Protein AF-A0A3P1WHD7-F1 (afdb_monomer)

Mean predicted aligned error: 11.76 Å

Solvent-accessible surface area (backbone atoms only — not comparable to full-atom values): 15025 Å² total; per-residue (Å²): 139,82,82,81,82,79,83,82,76,82,74,86,75,81,75,74,80,83,72,81,70,80,56,72,64,59,60,52,50,55,54,47,51,52,50,48,52,54,49,50,55,48,50,55,47,60,76,64,64,57,78,75,68,59,56,21,88,34,64,66,55,27,47,48,51,29,44,34,24,49,14,30,74,53,42,74,58,25,58,48,27,35,27,35,59,60,40,26,68,42,28,39,28,42,60,48,45,62,71,62,73,57,90,54,98,82,47,52,63,48,58,47,70,26,58,85,35,33,69,61,20,18,49,39,33,44,54,35,40,53,51,50,52,50,55,50,46,49,55,69,54,41,93,56,92,69,62,84,90,55,88,83,85,71,54,71,66,55,54,48,62,67,59,42,56,62,74,38,57,63,55,30,37,77,77,42,80,33,36,51,74,44,51,44,74,72,53,40,56,50,54,53,52,52,29,53,31,41,49,34,82,42,68,47,32,31,46,29,37,34,35,43,95,95,46,36,25,36,37,17,38,27,28,34,24,55,90,78,23,19,20,36,41,68,88,48,48,15,66,55,46,53,69,39,32,93,75,36,61,95,24,40,36,85,27,51,74,71,51,42,54,49,37,52,51,42,17,40,75,66,46,35,40,72,90

Secondary structure (DSSP, 8-state):
-PPPPPPPPPPPPPPPP---PPPHHHHHHHHHHHHHHHHHHHHHHHHTT-PPP--BSSHHHHHHHHHHHHTSTTGGGGGGGG-HHHHHHH--HHHHHHHH----TT-SSPPGGGGG-HHHHHHHHHHHHHHHHHHHHHHHH-SS---TTS-----HHHHHHHT-GGGG-S--EEEEEEEEEE--THHHHHHHHHHHHTT-SEEEEEEEEEEETTEEEEEEEEEEEETTEEEEPTT---HHHHHH-TT-GGGEEE--HHHHHHHHHHHHHTT-EE-

Foldseek 3Di:
DDDDDDDDDDPDDDDDPPDPDDDPVLVVVVVVVVVVVLVVLVVVCVVVVHDQQDFDQDPVRLVQQLQQCLLAPNLVSNLSQANLLVLLQQAQLQLVCVVVVDDDPPDLADHNCSNVPSVVRSVSLSSLQVVLSQVVLLCVLDPDRDPPVDDDDDPPVVVCVSRPSCSSHAGKGWPDKKKWPDADDVVRVVVVSVLVNSNFPDKIKIWTWIDGDPWIKIAIWMWGHDPSGIHTHGPDGHPLQVQLDVSCVSRMGTDDPVRSVSSNVSSVVNPIDID

pLDDT: mean 76.58, std 17.04, range [40.97, 97.44]

Sequence (275 aa):
MRPPARPTQPGPQPLPPAGKAPSKVLLLIVGLAVALLVSLVLNLWQAFGGPGDEGFDSPESAARHYVYSLGSAASGEALRSYGMKTVAAKMDSRAQAEQVKQWRADSPYPPADAQDHPDLAGQALQQAAIREVYLRSLQLIADESVDIAQVRSGSWEQITDDMDPTRLDGGLTLVEFKTVESTPGNLAGNSAETCKQLGADECAEAMMLISRDKSSWALGLQFLRYGDGWFVAPAKSSVALNLASSDARFGLLRSSEGEFKQLVAAAEAAGVRFR

Radius of gyration: 23.39 Å; Cα contacts (8 Å, |Δi|>4): 420; chains: 1; bounding box: 54×94×43 Å

Structure (mmCIF, N/CA/C/O backbone):
data_AF-A0A3P1WHD7-F1
#
_entry.id   AF-A0A3P1WHD7-F1
#
loop_
_atom_site.group_PDB
_atom_site.id
_atom_site.type_symbol
_atom_site.label_atom_id
_atom_site.label_alt_id
_atom_site.label_comp_id
_atom_site.label_asym_id
_atom_site.label_entity_id
_atom_site.label_seq_id
_atom_site.pdbx_PDB_ins_code
_atom_site.Cartn_x
_atom_site.Cartn_y
_atom_site.Cartn_z
_atom_site.occupancy
_atom_site.B_iso_or_equiv
_atom_site.auth_seq_id
_atom_site.auth_comp_id
_atom_site.auth_asym_id
_atom_site.auth_atom_id
_atom_site.pdbx_PDB_model_num
ATOM 1 N N . MET A 1 1 ? -29.109 78.420 -19.647 1.00 45.47 1 MET A N 1
ATOM 2 C CA . MET A 1 1 ? -28.718 76.995 -19.702 1.00 45.47 1 MET A CA 1
ATOM 3 C C . MET A 1 1 ? -27.756 76.730 -18.550 1.00 45.47 1 MET A C 1
ATOM 5 O O . MET A 1 1 ? -26.694 77.335 -18.529 1.00 45.47 1 MET A O 1
ATOM 9 N N . ARG A 1 2 ? -28.167 75.948 -17.541 1.00 41.34 2 ARG A N 1
ATOM 10 C CA . ARG A 1 2 ? -27.311 75.521 -16.415 1.00 41.34 2 ARG A CA 1
ATOM 11 C C . ARG A 1 2 ? -26.684 74.160 -16.764 1.00 41.34 2 ARG A C 1
ATOM 13 O O . ARG A 1 2 ? -27.399 73.342 -17.341 1.00 41.34 2 ARG A O 1
ATOM 20 N N . PRO A 1 3 ? -25.404 73.905 -16.444 1.00 42.59 3 PRO A N 1
ATOM 21 C CA . PRO A 1 3 ? -24.785 72.610 -16.708 1.00 42.59 3 PRO A CA 1
ATOM 22 C C . PRO A 1 3 ? -25.349 71.518 -15.777 1.00 42.59 3 PRO A C 1
ATOM 24 O O . PRO A 1 3 ? -25.717 71.830 -14.641 1.00 42.59 3 PRO A O 1
ATOM 27 N N . PRO A 1 4 ? -25.427 70.251 -16.232 1.00 48.19 4 PRO A N 1
ATOM 28 C CA . PRO A 1 4 ? -25.896 69.138 -15.411 1.00 48.19 4 PRO A CA 1
ATOM 29 C C . PRO A 1 4 ? -24.894 68.789 -14.299 1.00 48.19 4 PRO A C 1
ATOM 31 O O . PRO A 1 4 ? -23.678 68.887 -14.475 1.00 48.19 4 PRO A O 1
ATOM 34 N N . ALA A 1 5 ? -25.424 68.378 -13.145 1.00 47.75 5 ALA A N 1
ATOM 35 C CA . ALA A 1 5 ? -24.650 67.945 -11.985 1.00 47.75 5 ALA A CA 1
ATOM 36 C C . ALA A 1 5 ? -23.868 66.653 -12.288 1.00 47.75 5 ALA A C 1
ATOM 38 O O . ALA A 1 5 ? -24.406 65.720 -12.885 1.00 47.75 5 ALA A O 1
ATOM 39 N N . ARG A 1 6 ? -22.598 66.591 -11.863 1.00 47.56 6 ARG A N 1
ATOM 40 C CA . ARG A 1 6 ? -21.789 65.364 -11.927 1.00 47.56 6 ARG A CA 1
ATOM 41 C C . ARG A 1 6 ? -22.307 64.332 -10.914 1.00 47.56 6 ARG A C 1
ATOM 43 O O . ARG A 1 6 ? -22.628 64.725 -9.793 1.00 47.56 6 ARG A O 1
ATOM 50 N N . PRO A 1 7 ? -22.328 63.034 -11.258 1.00 49.91 7 PRO A N 1
ATOM 51 C CA . PRO A 1 7 ? -22.605 61.977 -10.295 1.00 49.91 7 PRO A CA 1
ATOM 52 C C . PRO A 1 7 ? -21.469 61.881 -9.266 1.00 49.91 7 PRO A C 1
ATOM 54 O O . PRO A 1 7 ? -20.286 61.921 -9.611 1.00 49.91 7 PRO A O 1
ATOM 57 N N . THR A 1 8 ? -21.842 61.770 -7.995 1.00 48.09 8 THR A N 1
ATOM 58 C CA . THR A 1 8 ? -20.947 61.523 -6.863 1.00 48.09 8 THR A CA 1
ATOM 59 C C . THR A 1 8 ? -20.362 60.114 -6.960 1.00 48.09 8 THR A C 1
ATOM 61 O O . THR A 1 8 ? -21.089 59.124 -6.921 1.00 48.09 8 THR A O 1
ATOM 64 N N . GLN A 1 9 ? -19.037 60.015 -7.086 1.00 53.09 9 GLN A N 1
ATOM 65 C CA . GLN A 1 9 ? -18.309 58.756 -6.914 1.00 53.09 9 GLN A CA 1
ATOM 66 C C . GLN A 1 9 ? -18.481 58.260 -5.464 1.00 53.09 9 GLN A C 1
ATOM 68 O O . GLN A 1 9 ? -18.292 59.057 -4.540 1.00 53.09 9 GLN A O 1
ATOM 73 N N . PRO A 1 10 ? -18.800 56.974 -5.230 1.00 49.69 10 PRO A N 1
ATOM 74 C CA . PRO A 1 10 ? -18.694 56.383 -3.903 1.00 49.69 10 PRO A CA 1
ATOM 75 C C . PRO A 1 10 ? -17.234 56.446 -3.445 1.00 49.69 10 PRO A C 1
ATOM 77 O O . PRO A 1 10 ? -16.331 56.067 -4.193 1.00 49.69 10 PRO A O 1
ATOM 80 N N . GLY A 1 11 ? -16.999 56.950 -2.233 1.00 54.94 11 GLY A N 1
ATOM 81 C CA . GLY A 1 11 ? -15.668 56.965 -1.632 1.00 54.94 11 GLY A CA 1
ATOM 82 C C . GLY A 1 11 ? -15.093 55.548 -1.478 1.00 54.94 11 GLY A C 1
ATOM 83 O O . GLY A 1 11 ? -15.853 54.576 -1.452 1.00 54.94 11 GLY A O 1
ATOM 84 N N . PRO A 1 12 ? -13.761 55.410 -1.383 1.00 50.66 12 PRO A N 1
ATOM 85 C CA . PRO A 1 12 ? -13.117 54.115 -1.195 1.00 50.66 12 PRO A CA 1
ATOM 86 C C . PRO A 1 12 ? -13.655 53.431 0.067 1.00 50.66 12 PRO A C 1
ATOM 88 O O . PRO A 1 12 ? -13.641 54.010 1.155 1.00 50.66 12 PRO A O 1
ATOM 91 N N . GLN A 1 13 ? -14.142 52.199 -0.085 1.00 60.12 13 GLN A N 1
ATOM 92 C CA . GLN A 1 13 ? -14.489 51.357 1.055 1.00 60.12 13 GLN A CA 1
ATOM 93 C C . GLN A 1 13 ? -13.212 51.004 1.837 1.00 60.12 13 GLN A C 1
ATOM 95 O O . GLN A 1 13 ? -12.167 50.777 1.217 1.00 60.12 13 GLN A O 1
ATOM 100 N N . PRO A 1 14 ? -13.266 50.942 3.180 1.00 44.53 14 PRO A N 1
ATOM 101 C CA . PRO A 1 14 ? -12.144 50.457 3.963 1.00 44.53 14 PRO A CA 1
ATOM 102 C C . PRO A 1 14 ? -11.842 49.007 3.579 1.00 44.53 14 PRO A C 1
ATOM 104 O O . PRO A 1 14 ? -12.740 48.166 3.524 1.00 44.53 14 PRO A O 1
ATOM 107 N N . LEU A 1 15 ? -10.568 48.727 3.303 1.00 46.84 15 LEU A N 1
ATOM 108 C CA . LEU A 1 15 ? -10.082 47.368 3.094 1.00 46.84 15 LEU A CA 1
ATOM 109 C C . LEU A 1 15 ? -10.417 46.510 4.327 1.00 46.84 15 LEU A C 1
ATOM 111 O O . LEU A 1 15 ? -10.259 46.992 5.455 1.00 46.84 15 LEU A O 1
ATOM 115 N N . PRO A 1 16 ? -10.845 45.247 4.145 1.00 50.41 16 PRO A N 1
ATOM 116 C CA . PRO A 1 16 ? -10.977 44.322 5.260 1.00 50.41 16 PRO A CA 1
ATOM 117 C C . PRO A 1 16 ? -9.621 44.173 5.972 1.00 50.41 16 PRO A C 1
ATOM 119 O O . PRO A 1 16 ? -8.573 44.272 5.321 1.00 50.41 16 PRO A O 1
ATOM 122 N N . PRO A 1 17 ? -9.610 43.958 7.300 1.00 45.00 17 PRO A N 1
ATOM 123 C CA . PRO A 1 17 ? -8.371 43.809 8.050 1.00 45.00 17 PRO A CA 1
ATOM 124 C C . PRO A 1 17 ? -7.535 42.686 7.438 1.00 45.00 17 PRO A C 1
ATOM 126 O O . PRO A 1 17 ? -8.040 41.596 7.171 1.00 45.00 17 PRO A O 1
ATOM 129 N N . ALA A 1 18 ? -6.254 42.976 7.203 1.00 43.03 18 ALA A N 1
ATOM 130 C CA . ALA A 1 18 ? -5.293 42.014 6.694 1.00 43.03 18 ALA A CA 1
ATOM 131 C C . ALA A 1 18 ? -5.227 40.817 7.653 1.00 43.03 18 ALA A C 1
ATOM 133 O O . ALA A 1 18 ? -4.589 40.878 8.706 1.00 43.03 18 ALA A O 1
ATOM 134 N N . GLY A 1 19 ? -5.905 39.725 7.296 1.00 45.03 19 GLY A N 1
ATOM 135 C CA . GLY A 1 19 ? -5.666 38.430 7.911 1.00 45.03 19 GLY A CA 1
ATOM 136 C C . GLY A 1 19 ? -4.179 38.126 7.772 1.00 45.03 19 GLY A C 1
ATOM 137 O O . GLY A 1 19 ? -3.620 38.261 6.682 1.00 45.03 19 GLY A O 1
ATOM 138 N N . LYS A 1 20 ? -3.515 37.796 8.884 1.00 42.25 20 LYS A N 1
ATOM 139 C CA . LYS A 1 20 ? -2.096 37.432 8.888 1.00 42.25 20 LYS A CA 1
ATOM 140 C C . LYS A 1 20 ? -1.901 36.279 7.905 1.00 42.25 20 LYS A C 1
ATOM 142 O O . LYS A 1 20 ? -2.298 35.155 8.194 1.00 42.25 20 LYS A O 1
ATOM 147 N N . ALA A 1 21 ? -1.309 36.563 6.748 1.00 44.12 21 ALA A N 1
ATOM 148 C CA . ALA A 1 21 ? -0.855 35.520 5.847 1.00 44.12 21 ALA A CA 1
ATOM 149 C C . ALA A 1 21 ? 0.125 34.629 6.632 1.00 44.12 21 ALA A C 1
ATOM 151 O O . ALA A 1 21 ? 1.024 35.177 7.285 1.00 44.12 21 ALA A O 1
ATOM 152 N N . PRO A 1 22 ? -0.034 33.293 6.623 1.00 42.69 22 PRO A N 1
ATOM 153 C CA . PRO A 1 22 ? 0.926 32.410 7.268 1.00 42.69 22 PRO A CA 1
ATOM 154 C C . PRO A 1 22 ? 2.311 32.713 6.694 1.00 42.69 22 PRO A C 1
ATOM 156 O O . PRO A 1 22 ? 2.489 32.820 5.476 1.00 42.69 22 PRO A O 1
ATOM 159 N N . SER A 1 23 ? 3.279 32.971 7.577 1.00 40.97 23 SER A N 1
ATOM 160 C CA . SER A 1 23 ? 4.590 33.446 7.150 1.00 40.97 23 SER A CA 1
ATOM 161 C C . SER A 1 23 ? 5.236 32.369 6.275 1.00 40.97 23 SER A C 1
ATOM 163 O O . SER A 1 23 ? 5.330 31.201 6.652 1.00 40.97 23 SER A O 1
ATOM 165 N N . LYS A 1 24 ? 5.696 32.764 5.084 1.00 42.59 24 LYS A N 1
ATOM 166 C CA . LYS A 1 24 ? 6.405 31.879 4.141 1.00 42.59 24 LYS A CA 1
ATOM 167 C C . LYS A 1 24 ? 7.636 31.206 4.774 1.00 42.59 24 LYS A C 1
ATOM 169 O O . LYS A 1 24 ? 8.112 30.199 4.269 1.00 42.59 24 LYS A O 1
ATOM 174 N N . VAL A 1 25 ? 8.120 31.752 5.891 1.00 46.03 25 VAL A N 1
ATOM 175 C CA . VAL A 1 25 ? 9.236 31.239 6.688 1.00 46.03 25 VAL A CA 1
ATOM 176 C C . VAL A 1 25 ? 8.850 29.963 7.448 1.00 46.03 25 VAL A C 1
ATOM 178 O O . VAL A 1 25 ? 9.655 29.042 7.507 1.00 46.03 25 VAL A O 1
ATOM 181 N N . LEU A 1 26 ? 7.619 29.851 7.962 1.00 43.16 26 LEU A N 1
ATOM 182 C CA . LEU A 1 26 ? 7.173 28.656 8.695 1.00 43.16 26 LEU A CA 1
ATOM 183 C C . LEU A 1 26 ? 7.004 27.441 7.760 1.00 43.16 26 LEU A C 1
ATOM 185 O O . LEU A 1 26 ? 7.413 26.335 8.098 1.00 43.16 26 LEU A O 1
ATOM 189 N N . LEU A 1 27 ? 6.483 27.674 6.548 1.00 43.53 27 LEU A N 1
ATOM 190 C CA . LEU A 1 27 ? 6.393 26.674 5.471 1.00 43.53 27 LEU A CA 1
ATOM 191 C C . LEU A 1 27 ? 7.774 26.139 5.055 1.00 43.53 27 LEU A C 1
ATOM 193 O O . LEU A 1 27 ? 7.930 24.946 4.807 1.00 43.53 27 LEU A O 1
ATOM 197 N N . LEU A 1 28 ? 8.780 27.018 5.017 1.00 41.03 28 LEU A N 1
ATOM 198 C CA . LEU A 1 28 ? 10.165 26.658 4.711 1.00 41.03 28 LEU A CA 1
ATOM 199 C C . LEU A 1 28 ? 10.788 25.772 5.800 1.00 41.03 28 LEU A C 1
ATOM 201 O O . LEU A 1 28 ? 11.496 24.827 5.471 1.00 41.03 28 LEU A O 1
ATOM 205 N N . ILE A 1 29 ? 10.496 26.035 7.076 1.00 46.84 29 ILE A N 1
ATOM 206 C CA . ILE A 1 29 ? 11.064 25.283 8.208 1.00 46.84 29 ILE A CA 1
ATOM 207 C C . ILE A 1 29 ? 10.465 23.872 8.307 1.00 46.84 29 ILE A C 1
ATOM 209 O O . ILE A 1 29 ? 11.210 22.911 8.484 1.00 46.84 29 ILE A O 1
ATOM 213 N N . VAL A 1 30 ? 9.146 23.718 8.130 1.00 47.25 30 VAL A N 1
ATOM 214 C CA . VAL A 1 30 ? 8.492 22.393 8.148 1.00 47.25 30 VAL A CA 1
ATOM 215 C C . VAL A 1 30 ? 8.951 21.537 6.963 1.00 47.25 30 VAL A C 1
ATOM 217 O O . VAL A 1 30 ? 9.292 20.370 7.144 1.00 47.25 30 VAL A O 1
ATOM 220 N N . GLY A 1 31 ? 9.052 22.125 5.764 1.00 44.62 31 GLY A N 1
ATOM 221 C CA . GLY A 1 31 ? 9.609 21.435 4.597 1.00 44.62 31 GLY A CA 1
ATOM 222 C C . GLY A 1 31 ? 11.062 20.991 4.806 1.00 44.62 31 GLY A C 1
ATOM 223 O O . GLY A 1 31 ? 11.430 19.888 4.407 1.00 44.62 31 GLY A O 1
ATOM 224 N N . LEU A 1 32 ? 11.872 21.810 5.489 1.00 46.62 32 LEU A N 1
ATOM 225 C CA . LEU A 1 32 ? 13.265 21.488 5.806 1.00 46.62 32 LEU A CA 1
ATOM 226 C C . LEU A 1 32 ? 13.385 20.348 6.829 1.00 46.62 32 LEU A C 1
ATOM 228 O O . LEU A 1 32 ? 14.258 19.500 6.685 1.00 46.62 32 LEU A O 1
ATOM 232 N N . ALA A 1 33 ? 12.508 20.295 7.834 1.00 52.22 33 ALA A N 1
ATOM 233 C CA . ALA A 1 33 ? 12.505 19.231 8.839 1.00 52.22 33 ALA A CA 1
ATOM 234 C C . ALA A 1 33 ? 12.101 17.871 8.244 1.00 52.22 33 ALA A C 1
ATOM 236 O O . ALA A 1 33 ? 12.750 16.863 8.521 1.00 52.22 33 ALA A O 1
ATOM 237 N N . VAL A 1 34 ? 11.090 17.851 7.364 1.00 52.81 34 VAL A N 1
ATOM 238 C CA . VAL A 1 34 ? 10.715 16.648 6.601 1.00 52.81 34 VAL A CA 1
ATOM 239 C C . VAL A 1 34 ? 11.872 16.210 5.708 1.00 52.81 34 VAL A C 1
ATOM 241 O O . VAL A 1 34 ? 12.239 15.039 5.719 1.00 52.81 34 VAL A O 1
ATOM 244 N N . ALA A 1 35 ? 12.501 17.146 4.991 1.00 53.47 35 ALA A N 1
ATOM 245 C CA . ALA A 1 35 ? 13.663 16.844 4.163 1.00 53.47 35 ALA A CA 1
ATOM 246 C C . ALA A 1 35 ? 14.835 16.287 4.989 1.00 53.47 35 ALA A C 1
ATOM 248 O O . ALA A 1 35 ? 15.466 15.329 4.563 1.00 53.47 35 ALA A O 1
ATOM 249 N N . LEU A 1 36 ? 15.094 16.826 6.186 1.00 55.12 36 LEU A N 1
ATOM 250 C CA . LEU A 1 36 ? 16.162 16.363 7.077 1.00 55.12 36 LEU A CA 1
ATOM 251 C C . LEU A 1 36 ? 15.895 14.969 7.648 1.00 55.12 36 LEU A C 1
ATOM 253 O O . LEU A 1 36 ? 16.807 14.148 7.651 1.00 55.12 36 LEU A O 1
ATOM 257 N N . LEU A 1 37 ? 14.670 14.673 8.090 1.00 54.31 37 LEU A N 1
ATOM 258 C CA . LEU A 1 37 ? 14.301 13.341 8.584 1.00 54.31 37 LEU A CA 1
ATOM 259 C C . LEU A 1 37 ? 14.336 12.297 7.465 1.00 54.31 37 LEU A C 1
ATOM 261 O O . LEU A 1 37 ? 14.913 11.226 7.644 1.00 54.31 37 LEU A O 1
ATOM 265 N N . VAL A 1 38 ? 13.806 12.638 6.287 1.00 55.81 38 VAL A N 1
ATOM 266 C CA . VAL A 1 38 ? 13.898 11.799 5.086 1.00 55.81 38 VAL A CA 1
ATOM 267 C C . VAL A 1 38 ? 15.366 11.579 4.709 1.00 55.81 38 VAL A C 1
ATOM 269 O O . VAL A 1 38 ? 15.775 10.437 4.526 1.00 55.81 38 VAL A O 1
ATOM 272 N N . SER A 1 39 ? 16.200 12.625 4.692 1.00 52.75 39 SER A N 1
ATOM 273 C CA . SER A 1 39 ? 17.644 12.509 4.443 1.00 52.75 39 SER A CA 1
ATOM 274 C C . SER A 1 39 ? 18.386 11.696 5.503 1.00 52.75 39 SER A C 1
ATOM 276 O O . SER A 1 39 ? 19.343 11.010 5.156 1.00 52.75 39 SER A O 1
ATOM 278 N N . LEU A 1 40 ? 17.987 11.739 6.775 1.00 58.97 40 LEU A N 1
ATOM 279 C CA . LEU A 1 40 ? 18.625 10.954 7.834 1.00 58.97 40 LEU A CA 1
ATOM 280 C C . LEU A 1 40 ? 18.311 9.461 7.673 1.00 58.97 40 LEU A C 1
ATOM 282 O O . LEU A 1 40 ? 19.223 8.636 7.701 1.00 58.97 40 LEU A O 1
ATOM 286 N N . VAL A 1 41 ? 17.039 9.128 7.430 1.00 56.69 41 VAL A N 1
ATOM 287 C CA . VAL A 1 41 ? 16.593 7.757 7.146 1.00 56.69 41 VAL A CA 1
ATOM 288 C C . VAL A 1 41 ? 17.266 7.234 5.876 1.00 56.69 41 VAL A C 1
ATOM 290 O O . VAL A 1 41 ? 17.802 6.130 5.882 1.00 56.69 41 VAL A O 1
ATOM 293 N N . LEU A 1 42 ? 17.330 8.045 4.817 1.00 57.41 42 LEU A N 1
ATOM 294 C CA . LEU A 1 42 ? 18.010 7.699 3.568 1.00 57.41 42 LEU A CA 1
ATOM 295 C C . LEU A 1 42 ? 19.508 7.474 3.738 1.00 57.41 42 LEU A C 1
ATOM 297 O O . LEU A 1 42 ? 20.020 6.490 3.217 1.00 57.41 42 LEU A O 1
ATOM 301 N N . ASN A 1 43 ? 20.210 8.355 4.455 1.00 54.75 43 ASN A N 1
ATOM 302 C CA . ASN A 1 43 ? 21.652 8.223 4.668 1.00 54.75 43 ASN A CA 1
ATOM 303 C C . ASN A 1 43 ? 21.983 6.982 5.497 1.00 54.75 43 ASN A C 1
ATOM 305 O O . ASN A 1 43 ? 22.936 6.278 5.176 1.00 54.75 43 ASN A O 1
ATOM 309 N N . LEU A 1 44 ? 21.182 6.672 6.521 1.00 53.25 44 LEU A N 1
ATOM 310 C CA . LEU A 1 44 ? 21.342 5.440 7.292 1.00 53.25 44 LEU A CA 1
ATOM 311 C C . LEU A 1 44 ? 21.099 4.211 6.407 1.00 53.25 44 LEU A C 1
ATOM 313 O O . LEU A 1 44 ? 21.909 3.292 6.394 1.00 53.25 44 LEU A O 1
ATOM 317 N N . TRP A 1 45 ? 20.049 4.212 5.590 1.00 53.25 45 TRP A N 1
ATOM 318 C CA . TRP A 1 45 ? 19.719 3.073 4.728 1.00 53.25 45 TRP A CA 1
ATOM 319 C C . TRP A 1 45 ? 20.717 2.870 3.571 1.00 53.25 45 TRP A C 1
ATOM 321 O O . TRP A 1 45 ? 21.053 1.736 3.228 1.00 53.25 45 TRP A O 1
ATOM 331 N N . GLN A 1 46 ? 21.240 3.960 2.996 1.00 54.47 46 GLN A N 1
ATOM 332 C CA . GLN A 1 46 ? 22.279 3.930 1.959 1.00 54.47 46 GLN A CA 1
ATOM 333 C C . GLN A 1 46 ? 23.646 3.512 2.518 1.00 54.47 46 GLN A C 1
ATOM 335 O O . GLN A 1 46 ? 24.350 2.741 1.868 1.00 54.47 46 GLN A O 1
ATOM 340 N N . ALA A 1 47 ? 24.009 3.957 3.727 1.00 46.69 47 ALA A N 1
ATOM 341 C CA . ALA A 1 47 ? 25.275 3.595 4.369 1.00 46.69 47 ALA A CA 1
ATOM 342 C C . ALA A 1 47 ? 25.387 2.093 4.681 1.00 46.69 47 ALA A C 1
ATOM 344 O O . ALA A 1 47 ? 26.491 1.553 4.683 1.00 46.69 47 ALA A O 1
ATOM 345 N N . PHE A 1 48 ? 24.260 1.407 4.900 1.00 46.38 48 PHE A N 1
ATOM 346 C CA . PHE A 1 48 ? 24.236 -0.032 5.179 1.00 46.38 48 PHE A CA 1
ATOM 347 C C . PHE A 1 48 ? 23.991 -0.909 3.948 1.00 46.38 48 PHE A C 1
ATOM 349 O O . PHE A 1 48 ? 23.833 -2.118 4.103 1.00 46.38 48 PHE A O 1
ATOM 356 N N . GLY A 1 49 ? 23.986 -0.329 2.737 1.00 42.25 49 GLY A N 1
ATOM 357 C CA . GLY A 1 49 ? 23.887 -1.087 1.488 1.00 42.25 49 GLY A CA 1
ATOM 358 C C . GLY A 1 49 ? 22.720 -2.069 1.505 1.00 42.25 49 GLY A C 1
ATOM 359 O O . GLY A 1 49 ? 22.935 -3.242 1.210 1.00 42.25 49 GLY A O 1
ATOM 360 N N . GLY A 1 50 ? 21.543 -1.580 1.929 1.00 48.28 50 GLY A N 1
ATOM 361 C CA . GLY A 1 50 ? 20.416 -2.379 2.410 1.00 48.28 50 GLY A CA 1
ATOM 362 C C . GLY A 1 50 ? 20.195 -3.696 1.652 1.00 48.28 50 GLY A C 1
ATOM 363 O O . GLY A 1 50 ? 20.390 -3.731 0.426 1.00 48.28 50 GLY A O 1
ATOM 364 N N . PRO A 1 51 ? 19.795 -4.767 2.368 1.00 51.06 51 PRO A N 1
ATOM 365 C CA . PRO A 1 51 ? 19.644 -6.103 1.802 1.00 51.06 51 PRO A CA 1
ATOM 366 C C . PRO A 1 51 ? 18.829 -6.064 0.507 1.00 51.06 51 PRO A C 1
ATOM 368 O O . PRO A 1 51 ? 18.010 -5.166 0.292 1.00 51.06 51 PRO A O 1
ATOM 371 N N . GLY A 1 52 ? 19.115 -7.002 -0.399 1.00 61.09 52 GLY A N 1
ATOM 372 C CA . GLY A 1 52 ? 18.310 -7.180 -1.608 1.00 61.09 52 GLY A CA 1
ATOM 373 C C . GLY A 1 52 ? 16.820 -7.269 -1.270 1.00 61.09 52 GLY A C 1
ATOM 374 O O . GLY A 1 52 ? 16.459 -7.544 -0.127 1.00 61.09 52 GLY A O 1
ATOM 375 N N . ASP A 1 53 ? 15.966 -7.006 -2.256 1.00 76.94 53 ASP A N 1
ATOM 376 C CA . ASP A 1 53 ? 14.525 -7.116 -2.050 1.00 76.94 53 ASP A CA 1
ATOM 377 C C . ASP A 1 53 ? 14.183 -8.526 -1.551 1.00 76.94 53 ASP A C 1
ATOM 379 O O . ASP A 1 53 ? 14.477 -9.521 -2.216 1.00 76.94 53 ASP A O 1
ATOM 383 N N . GLU A 1 54 ? 13.587 -8.607 -0.367 1.00 80.06 54 GLU A N 1
ATOM 384 C CA . GLU A 1 54 ? 13.167 -9.864 0.240 1.00 80.06 54 GLU A CA 1
ATOM 385 C C . GLU A 1 54 ? 11.700 -10.094 -0.117 1.00 80.06 54 GLU A C 1
ATOM 387 O O . GLU A 1 54 ? 10.816 -9.355 0.318 1.00 80.06 54 GLU A O 1
ATOM 392 N N . GLY A 1 55 ? 11.455 -11.063 -0.998 1.00 89.38 55 GLY A N 1
ATOM 393 C CA . GLY A 1 55 ? 10.105 -11.442 -1.403 1.00 89.38 55 GLY A CA 1
ATOM 394 C C . GLY A 1 55 ? 9.425 -12.307 -0.350 1.00 89.38 55 GLY A C 1
ATOM 395 O O . GLY A 1 55 ? 10.078 -13.066 0.359 1.00 89.38 55 GLY A O 1
ATOM 396 N N . PHE A 1 56 ? 8.101 -12.213 -0.277 1.00 95.88 56 PHE A N 1
ATOM 397 C CA . PHE A 1 56 ? 7.280 -12.998 0.645 1.00 95.88 56 PHE A CA 1
ATOM 398 C C . PHE A 1 56 ? 6.546 -14.120 -0.091 1.00 95.88 56 PHE A C 1
ATOM 400 O O . PHE A 1 56 ? 6.152 -13.952 -1.241 1.00 95.88 56 PHE A O 1
ATOM 407 N N . ASP A 1 57 ? 6.261 -15.228 0.592 1.00 96.69 57 ASP A N 1
ATOM 408 C CA . ASP A 1 57 ? 5.591 -16.390 -0.022 1.00 96.69 57 ASP A CA 1
ATOM 409 C C . ASP A 1 57 ? 4.145 -16.109 -0.472 1.00 96.69 57 ASP A C 1
ATOM 411 O O . ASP A 1 57 ? 3.576 -16.831 -1.291 1.00 96.69 57 ASP A O 1
ATOM 415 N N . SER A 1 58 ? 3.507 -15.074 0.083 1.00 96.75 58 SER A N 1
ATOM 416 C CA . SER A 1 58 ? 2.129 -14.706 -0.245 1.00 96.75 58 SER A CA 1
ATOM 417 C C . SER A 1 58 ? 1.858 -13.210 -0.035 1.00 96.75 58 SER A C 1
ATOM 419 O O . SER A 1 58 ? 2.568 -12.564 0.748 1.00 96.75 58 SER A O 1
ATOM 421 N N . PRO A 1 59 ? 0.790 -12.656 -0.648 1.00 96.38 59 PRO A N 1
ATOM 422 C CA . PRO A 1 59 ? 0.327 -11.298 -0.359 1.00 96.38 59 PRO A CA 1
ATOM 423 C C . PRO A 1 59 ? 0.020 -11.081 1.128 1.00 96.38 59 PRO A C 1
ATOM 425 O O . PRO A 1 59 ? 0.333 -10.032 1.682 1.00 96.38 59 PRO A O 1
ATOM 428 N N . GLU A 1 60 ? -0.559 -12.083 1.795 1.00 97.06 60 GLU A N 1
ATOM 429 C CA . GLU A 1 60 ? -0.894 -11.997 3.217 1.00 97.06 60 GLU A CA 1
ATOM 430 C C . GLU A 1 60 ? 0.365 -11.974 4.094 1.00 97.06 60 GLU A C 1
ATOM 432 O O . GLU A 1 60 ? 0.440 -11.192 5.040 1.00 97.06 60 GLU A O 1
ATOM 437 N N . SER A 1 61 ? 1.387 -12.766 3.759 1.00 96.88 61 SER A N 1
ATOM 438 C CA . SER A 1 61 ? 2.680 -12.741 4.455 1.00 96.88 61 SER A CA 1
ATOM 439 C C . SER A 1 61 ? 3.364 -11.376 4.311 1.00 96.88 61 SER A C 1
ATOM 441 O O . SER A 1 61 ? 3.808 -10.811 5.312 1.00 96.88 61 SER A O 1
ATOM 443 N N . ALA A 1 62 ? 3.372 -10.806 3.097 1.00 95.88 62 ALA A N 1
ATOM 444 C CA . ALA A 1 62 ? 3.871 -9.450 2.853 1.00 95.88 62 ALA A CA 1
ATOM 445 C C . ALA A 1 62 ? 3.084 -8.405 3.658 1.00 95.88 62 ALA A C 1
ATOM 447 O O . ALA A 1 62 ? 3.672 -7.514 4.270 1.00 95.88 62 ALA A O 1
ATOM 448 N N . ALA A 1 63 ? 1.755 -8.532 3.708 1.00 95.75 63 ALA A N 1
ATOM 449 C CA . ALA A 1 63 ? 0.890 -7.639 4.470 1.00 95.75 63 ALA A CA 1
ATOM 450 C C . ALA A 1 63 ? 1.147 -7.716 5.978 1.00 95.75 63 ALA A C 1
ATOM 452 O O . ALA A 1 63 ? 1.261 -6.682 6.631 1.00 95.75 63 ALA A O 1
ATOM 453 N N . ARG A 1 64 ? 1.268 -8.926 6.538 1.00 95.56 64 ARG A N 1
ATOM 454 C CA . ARG A 1 64 ? 1.566 -9.135 7.962 1.00 95.56 64 ARG A CA 1
ATOM 455 C C . ARG A 1 64 ? 2.900 -8.507 8.339 1.00 95.56 64 ARG A C 1
ATOM 457 O O . ARG A 1 64 ? 2.952 -7.779 9.327 1.00 95.56 64 ARG A O 1
ATOM 464 N N . HIS A 1 65 ? 3.939 -8.740 7.536 1.00 93.69 65 HIS A N 1
ATOM 465 C CA . HIS A 1 65 ? 5.238 -8.111 7.745 1.00 93.69 65 HIS A CA 1
ATOM 466 C C . HIS A 1 65 ? 5.138 -6.584 7.656 1.00 93.69 65 HIS A C 1
ATOM 468 O O . HIS A 1 65 ? 5.587 -5.884 8.560 1.00 93.69 65 HIS A O 1
ATOM 474 N N . TYR A 1 66 ? 4.493 -6.061 6.610 1.00 93.06 66 TYR A N 1
ATOM 475 C CA . TYR A 1 66 ? 4.320 -4.625 6.418 1.00 93.06 66 TYR A CA 1
ATOM 476 C C . TYR A 1 66 ? 3.610 -3.959 7.605 1.00 93.06 66 TYR A C 1
ATOM 478 O O . TYR A 1 66 ? 4.107 -2.970 8.139 1.00 93.06 66 TYR A O 1
ATOM 486 N N . VAL A 1 67 ? 2.473 -4.512 8.040 1.00 93.50 67 VAL A N 1
ATOM 487 C CA . VAL A 1 67 ? 1.657 -3.983 9.144 1.00 93.50 67 VAL A CA 1
ATOM 488 C C . VAL A 1 67 ? 2.413 -4.037 10.470 1.00 93.50 67 VAL A C 1
ATOM 490 O O . VAL A 1 67 ? 2.436 -3.039 11.190 1.00 93.50 67 VAL A O 1
ATOM 493 N N . TYR A 1 68 ? 3.068 -5.163 10.767 1.00 90.94 68 TYR A N 1
ATOM 494 C CA . TYR A 1 68 ? 3.877 -5.310 11.975 1.00 90.94 68 TYR A CA 1
ATOM 495 C C . TYR A 1 68 ? 5.013 -4.281 12.012 1.00 90.94 68 TYR A C 1
ATOM 497 O O . TYR A 1 68 ? 5.147 -3.534 12.981 1.00 90.94 68 TYR A O 1
ATOM 505 N N . SER A 1 69 ? 5.785 -4.186 10.927 1.00 89.19 69 SER A N 1
ATOM 506 C CA . SER A 1 69 ? 6.923 -3.272 10.829 1.00 89.19 69 SER A CA 1
ATOM 507 C C . SER A 1 69 ? 6.491 -1.804 10.876 1.00 89.19 69 SER A C 1
ATOM 509 O O . SER A 1 69 ? 7.167 -0.992 11.507 1.00 89.19 69 SER A O 1
ATOM 511 N N . LEU A 1 70 ? 5.335 -1.459 10.293 1.00 88.12 70 LEU A N 1
ATOM 512 C CA . LEU A 1 70 ? 4.757 -0.111 10.346 1.00 88.12 70 LEU A CA 1
ATOM 513 C C . LEU A 1 70 ? 4.387 0.328 11.774 1.00 88.12 70 LEU A C 1
ATOM 515 O O . LEU A 1 70 ? 4.476 1.515 12.082 1.00 88.12 70 LEU A O 1
ATOM 519 N N . GLY A 1 71 ? 3.981 -0.613 12.634 1.00 84.75 71 GLY A N 1
ATOM 520 C CA . GLY A 1 71 ? 3.667 -0.377 14.049 1.00 84.75 71 GLY A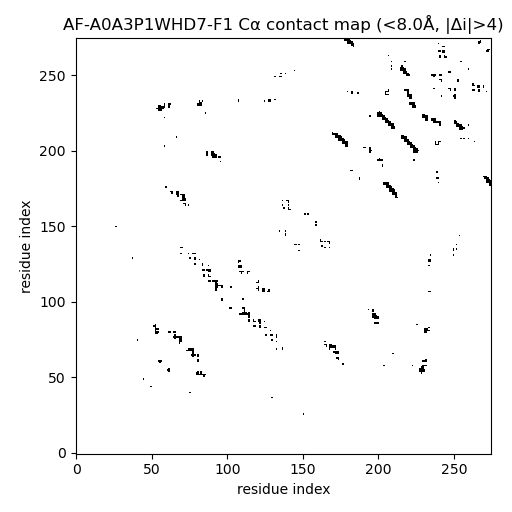 CA 1
ATOM 521 C C . GLY A 1 71 ? 4.808 -0.651 15.020 1.00 84.75 71 GLY A C 1
ATOM 522 O O . GLY A 1 71 ? 4.553 -0.864 16.202 1.00 84.75 71 GLY A O 1
ATOM 523 N N . SER A 1 72 ? 6.041 -0.705 14.529 1.00 79.06 72 SER A N 1
ATOM 524 C CA . SER A 1 72 ? 7.233 -0.839 15.360 1.00 79.06 72 SER A CA 1
ATOM 525 C C . SER A 1 72 ? 8.046 0.455 15.323 1.00 79.06 72 SER A C 1
ATOM 527 O O . SER A 1 72 ? 8.007 1.193 14.333 1.00 79.06 72 SER A O 1
ATOM 529 N N . ALA A 1 73 ? 8.862 0.702 16.351 1.00 63.22 73 ALA A N 1
ATOM 530 C CA . ALA A 1 73 ? 9.875 1.764 16.320 1.00 63.22 73 ALA A CA 1
ATOM 531 C C . ALA A 1 73 ? 10.847 1.645 15.118 1.00 63.22 73 ALA A C 1
ATOM 533 O O . ALA A 1 73 ? 11.537 2.602 14.769 1.00 63.22 73 ALA A O 1
ATOM 534 N N . ALA A 1 74 ? 10.872 0.487 14.449 1.00 66.75 74 ALA A N 1
ATOM 535 C CA . ALA A 1 74 ? 11.622 0.207 13.235 1.00 66.75 74 ALA A CA 1
ATOM 536 C C . ALA A 1 74 ? 10.762 0.350 11.961 1.00 66.75 74 ALA A C 1
ATOM 538 O O . ALA A 1 74 ? 10.815 -0.499 11.079 1.00 66.75 74 ALA A O 1
ATOM 539 N N . SER A 1 75 ? 10.000 1.437 11.805 1.00 68.38 75 SER A N 1
ATOM 540 C CA . SER A 1 75 ? 9.169 1.692 10.607 1.00 68.38 75 SER A CA 1
ATOM 541 C C . SER A 1 75 ? 9.938 1.636 9.273 1.00 68.38 75 SER A C 1
ATOM 543 O O . SER A 1 75 ? 9.356 1.326 8.233 1.00 68.38 75 SER A O 1
ATOM 545 N N . GLY A 1 76 ? 11.261 1.837 9.293 1.00 73.81 76 GLY A N 1
ATOM 546 C CA . GLY A 1 76 ? 12.144 1.599 8.145 1.00 73.81 76 GLY A CA 1
ATOM 547 C C . GLY A 1 76 ? 12.166 0.143 7.651 1.00 73.81 76 GLY A C 1
ATOM 548 O O . GLY A 1 76 ? 12.396 -0.090 6.468 1.00 73.81 76 GLY A O 1
ATOM 549 N N . GLU A 1 77 ? 11.860 -0.836 8.504 1.00 83.19 77 GLU A N 1
ATOM 550 C CA . GLU A 1 77 ? 11.728 -2.249 8.124 1.00 83.19 77 GLU A CA 1
ATOM 551 C C . GLU A 1 77 ? 10.498 -2.492 7.237 1.00 83.19 77 GLU A C 1
ATOM 553 O O . GLU A 1 77 ? 10.509 -3.383 6.387 1.00 83.19 77 GLU A O 1
ATOM 558 N N . ALA A 1 78 ? 9.463 -1.644 7.322 1.00 87.81 78 ALA A N 1
ATOM 559 C CA . ALA A 1 78 ? 8.299 -1.743 6.441 1.00 87.81 78 ALA A CA 1
ATOM 560 C C . ALA A 1 78 ? 8.684 -1.568 4.960 1.00 87.81 78 ALA A C 1
ATOM 562 O O . ALA A 1 78 ? 8.036 -2.154 4.087 1.00 87.81 78 ALA A O 1
ATOM 563 N N . LEU A 1 79 ? 9.768 -0.829 4.677 1.00 87.69 79 LEU A N 1
ATOM 564 C CA . LEU A 1 79 ? 10.285 -0.594 3.325 1.00 87.69 79 LEU A CA 1
ATOM 565 C C . LEU A 1 79 ? 10.729 -1.878 2.624 1.00 87.69 79 LEU A C 1
ATOM 567 O O . LEU A 1 79 ? 10.624 -1.958 1.402 1.00 87.69 79 LEU A O 1
ATOM 571 N N . ARG A 1 80 ? 11.153 -2.907 3.370 1.00 87.75 80 ARG A N 1
ATOM 572 C CA . ARG A 1 80 ? 11.537 -4.204 2.785 1.00 87.75 80 ARG A CA 1
ATOM 573 C C . ARG A 1 80 ? 10.389 -4.888 2.058 1.00 87.75 80 ARG A C 1
ATOM 575 O O . ARG A 1 80 ? 10.618 -5.674 1.150 1.00 87.75 80 ARG A O 1
ATOM 582 N N . SER A 1 81 ? 9.157 -4.524 2.404 1.00 91.00 81 SER A N 1
ATOM 583 C CA . SER A 1 81 ? 7.968 -5.086 1.779 1.00 91.00 81 SER A CA 1
ATOM 584 C C . SER A 1 81 ? 7.777 -4.627 0.329 1.00 91.00 81 SER A C 1
ATOM 586 O O . SER A 1 81 ? 7.018 -5.272 -0.375 1.00 91.00 81 SER A O 1
ATOM 588 N N . TYR A 1 82 ? 8.430 -3.553 -0.142 1.00 89.12 82 TYR A N 1
ATOM 589 C CA . TYR A 1 82 ? 8.079 -2.890 -1.412 1.00 89.12 82 TYR A CA 1
ATOM 590 C C . TYR A 1 82 ? 8.788 -3.392 -2.685 1.00 89.12 82 TYR A C 1
ATOM 592 O O . TYR A 1 82 ? 8.425 -2.962 -3.779 1.00 89.12 82 TYR A O 1
ATOM 600 N N . GLY A 1 83 ? 9.798 -4.264 -2.593 1.00 87.12 83 GLY A N 1
ATOM 601 C CA . GLY A 1 83 ? 10.465 -4.830 -3.780 1.00 87.12 83 GLY A CA 1
ATOM 602 C C . GLY A 1 83 ? 11.045 -3.792 -4.756 1.00 87.12 83 GLY A C 1
ATOM 603 O O . GLY A 1 83 ? 10.966 -3.966 -5.971 1.00 87.12 83 GLY A O 1
ATOM 604 N N . MET A 1 84 ? 11.549 -2.663 -4.249 1.00 89.06 84 MET A N 1
ATOM 605 C CA . MET A 1 84 ? 11.774 -1.444 -5.039 1.00 89.06 84 MET A CA 1
ATOM 606 C C . MET A 1 84 ? 12.818 -1.616 -6.146 1.00 89.06 84 MET A C 1
ATOM 608 O O . MET A 1 84 ? 12.636 -1.069 -7.234 1.00 89.06 84 MET A O 1
ATOM 612 N N . LYS A 1 85 ? 13.892 -2.380 -5.901 1.00 87.12 85 LYS A N 1
ATOM 613 C CA . LYS A 1 85 ? 14.930 -2.644 -6.914 1.00 87.12 85 LYS A CA 1
ATOM 614 C C . LYS A 1 85 ? 14.385 -3.551 -8.023 1.00 87.12 85 LYS A C 1
ATOM 616 O O . LYS A 1 85 ? 14.671 -3.340 -9.197 1.00 87.12 85 LYS A O 1
ATOM 621 N N . THR A 1 86 ? 13.564 -4.526 -7.654 1.00 90.00 86 THR A N 1
ATOM 622 C CA . THR A 1 86 ? 12.933 -5.505 -8.540 1.00 90.00 86 THR A CA 1
ATOM 623 C C . THR A 1 86 ? 11.902 -4.832 -9.432 1.00 90.00 86 THR A C 1
ATOM 625 O O . THR A 1 86 ? 11.931 -5.026 -10.645 1.00 90.00 86 THR A O 1
ATOM 628 N N . VAL A 1 87 ? 11.042 -3.986 -8.854 1.00 89.44 87 VAL A N 1
ATOM 629 C CA . VAL A 1 87 ? 10.075 -3.176 -9.607 1.00 89.44 87 VAL A CA 1
ATOM 630 C C . VAL A 1 87 ? 10.813 -2.249 -10.573 1.00 89.44 87 VAL A C 1
ATOM 632 O O . VAL A 1 87 ? 10.497 -2.233 -11.757 1.00 89.44 87 VAL A O 1
ATOM 635 N N . ALA A 1 88 ? 11.838 -1.529 -10.106 1.00 89.25 88 ALA A N 1
ATOM 636 C CA . ALA A 1 88 ? 12.619 -0.625 -10.951 1.00 89.25 88 ALA A CA 1
ATOM 637 C C . ALA A 1 88 ? 13.281 -1.325 -12.146 1.00 89.25 88 ALA A C 1
ATOM 639 O O . ALA A 1 88 ? 13.326 -0.766 -13.237 1.00 89.25 88 ALA A O 1
ATOM 640 N N . ALA A 1 89 ? 13.779 -2.547 -11.951 1.00 88.75 89 ALA A N 1
ATOM 641 C CA . ALA A 1 89 ? 14.426 -3.321 -13.005 1.00 88.75 89 ALA A CA 1
ATOM 642 C C . ALA A 1 89 ? 13.443 -3.911 -14.031 1.00 88.75 89 ALA A C 1
ATOM 644 O O . ALA A 1 89 ? 13.854 -4.245 -15.142 1.00 88.75 89 ALA A O 1
ATOM 645 N N . LYS A 1 90 ? 12.170 -4.092 -13.659 1.00 90.50 90 LYS A N 1
ATOM 646 C CA . LYS A 1 90 ? 11.167 -4.776 -14.489 1.00 90.50 90 LYS A CA 1
ATOM 647 C C . LYS A 1 90 ? 10.108 -3.856 -15.081 1.00 90.50 90 LYS A C 1
ATOM 649 O O . LYS A 1 90 ? 9.473 -4.249 -16.058 1.00 90.50 90 LYS A O 1
ATOM 654 N N . MET A 1 91 ? 9.905 -2.670 -14.515 1.00 88.81 91 MET A N 1
ATOM 655 C CA . MET A 1 91 ? 8.850 -1.779 -14.974 1.00 88.81 91 MET A CA 1
ATOM 656 C C . MET A 1 91 ? 9.121 -1.225 -16.377 1.00 88.81 91 MET A C 1
ATOM 658 O O . MET A 1 91 ? 10.236 -0.833 -16.724 1.00 88.81 91 MET A O 1
ATOM 662 N N . ASP A 1 92 ? 8.056 -1.124 -17.161 1.00 88.62 92 ASP A N 1
ATOM 663 C CA . ASP A 1 92 ? 8.003 -0.380 -18.410 1.00 88.62 92 ASP A CA 1
ATOM 664 C C . ASP A 1 92 ? 7.592 1.069 -18.101 1.00 88.62 92 ASP A C 1
ATOM 666 O O . ASP A 1 92 ? 6.424 1.466 -18.205 1.00 88.62 92 ASP A O 1
ATOM 670 N N . SER A 1 93 ? 8.572 1.869 -17.665 1.00 82.75 93 SER A N 1
ATOM 671 C CA . SER A 1 93 ? 8.378 3.284 -17.313 1.00 82.75 93 SER A CA 1
ATOM 672 C C . SER A 1 93 ? 7.804 4.098 -18.473 1.00 82.75 93 SER A C 1
ATOM 674 O O . SER A 1 93 ? 7.075 5.072 -18.260 1.00 82.75 93 SER A O 1
ATOM 676 N N . ARG A 1 94 ? 8.094 3.698 -19.716 1.00 83.12 94 ARG A N 1
ATOM 677 C CA . ARG A 1 94 ? 7.563 4.352 -20.908 1.00 83.12 94 ARG A CA 1
ATOM 678 C C . ARG A 1 94 ? 6.078 4.065 -21.080 1.00 83.12 94 ARG A C 1
ATOM 680 O O . ARG A 1 94 ? 5.310 5.018 -21.208 1.00 83.12 94 ARG A O 1
ATOM 687 N N . ALA A 1 95 ? 5.665 2.799 -21.054 1.00 84.31 95 ALA A N 1
ATOM 688 C CA . ALA A 1 95 ? 4.254 2.431 -21.147 1.00 84.31 95 ALA A CA 1
ATOM 689 C C . ALA A 1 95 ? 3.438 3.075 -20.018 1.00 84.31 95 ALA A C 1
ATOM 691 O O . ALA A 1 95 ? 2.338 3.584 -20.250 1.00 84.31 95 ALA A O 1
ATOM 692 N N . GLN A 1 96 ? 4.010 3.145 -18.814 1.00 79.25 96 GLN A N 1
ATOM 693 C CA . GLN A 1 96 ? 3.381 3.822 -17.688 1.00 79.25 96 GLN A CA 1
ATOM 694 C C . GLN A 1 96 ? 3.191 5.325 -17.941 1.00 79.25 96 GLN A C 1
ATOM 696 O O . GLN A 1 96 ? 2.087 5.845 -17.760 1.00 79.25 96 GLN A O 1
ATOM 701 N N . ALA A 1 97 ? 4.227 6.028 -18.413 1.00 78.62 97 ALA A N 1
ATOM 702 C CA . ALA A 1 97 ? 4.137 7.445 -18.766 1.00 78.62 97 ALA A CA 1
ATOM 703 C C . ALA A 1 97 ? 3.142 7.705 -19.917 1.00 78.62 97 ALA A C 1
ATOM 705 O O . ALA A 1 97 ? 2.393 8.688 -19.892 1.00 78.62 97 ALA A O 1
ATOM 706 N N . GLU A 1 98 ? 3.092 6.810 -20.908 1.00 79.44 98 GLU A N 1
ATOM 707 C CA . GLU A 1 98 ? 2.154 6.870 -22.032 1.00 79.44 98 GLU A CA 1
ATOM 708 C C . GLU A 1 98 ? 0.696 6.648 -21.596 1.00 79.44 98 GLU A C 1
ATOM 710 O O . GLU A 1 98 ? -0.202 7.270 -22.170 1.00 79.44 98 GLU A O 1
ATOM 715 N N . GLN A 1 99 ? 0.438 5.832 -20.567 1.00 74.25 99 GLN A N 1
ATOM 716 C CA . GLN A 1 99 ? -0.913 5.620 -20.035 1.00 74.25 99 GLN A CA 1
ATOM 717 C C . GLN A 1 99 ? -1.453 6.872 -19.343 1.00 74.25 99 GLN A C 1
ATOM 719 O O . GLN A 1 99 ? -2.587 7.283 -19.597 1.00 74.25 99 GLN A O 1
ATOM 724 N N . VAL A 1 100 ? -0.656 7.489 -18.467 1.00 68.31 100 VAL A N 1
ATOM 725 C CA . VAL A 1 100 ? -1.106 8.682 -17.737 1.00 68.31 100 VAL A CA 1
ATOM 726 C C . VAL A 1 100 ? -1.165 9.913 -18.640 1.00 68.31 100 VAL A C 1
ATOM 728 O O . VAL A 1 100 ? -1.901 10.849 -18.329 1.00 68.31 100 VAL A O 1
ATOM 731 N N . LYS A 1 101 ? -0.406 9.928 -19.754 1.00 66.19 101 LYS A N 1
ATOM 732 C CA . LYS A 1 101 ? -0.213 11.082 -20.666 1.00 66.19 101 LYS A CA 1
ATOM 733 C C . LYS A 1 101 ? 0.063 12.400 -19.932 1.00 66.19 101 LYS A C 1
ATOM 735 O O . LYS A 1 101 ? -0.173 13.487 -20.457 1.00 66.19 101 LYS A O 1
ATOM 740 N N . GLN A 1 102 ? 0.522 12.294 -18.693 1.00 56.75 102 GLN A N 1
ATOM 741 C CA . GLN A 1 102 ? 0.708 13.366 -17.736 1.00 56.75 102 GLN A CA 1
ATOM 742 C C . GLN A 1 102 ? 1.852 12.936 -16.834 1.00 56.75 102 GLN A C 1
ATOM 744 O O . GLN A 1 102 ? 1.706 12.030 -16.019 1.00 56.75 102 GLN A O 1
ATOM 749 N N . TRP A 1 103 ? 2.993 13.596 -16.972 1.00 57.91 103 TRP A N 1
ATOM 750 C CA . TRP A 1 103 ? 4.024 13.525 -15.953 1.00 57.91 103 TRP A CA 1
ATOM 751 C C . TRP A 1 103 ? 3.735 14.610 -14.922 1.00 57.91 103 TRP A C 1
ATOM 753 O O . TRP A 1 103 ? 3.544 15.777 -15.276 1.00 57.91 103 TRP A O 1
ATOM 763 N N . ARG A 1 104 ? 3.674 14.227 -13.649 1.00 57.09 104 ARG A N 1
ATOM 764 C CA . ARG A 1 104 ? 3.625 15.182 -12.547 1.00 57.09 104 ARG A CA 1
ATOM 765 C C . ARG A 1 104 ? 4.922 15.100 -11.761 1.00 57.09 104 ARG A C 1
ATOM 767 O O . ARG A 1 104 ? 5.433 14.008 -11.541 1.00 57.09 104 ARG A O 1
ATOM 774 N N . ALA A 1 105 ? 5.412 16.246 -11.296 1.00 56.84 105 ALA A N 1
ATOM 775 C CA . ALA A 1 105 ? 6.600 16.298 -10.446 1.00 56.84 105 ALA A CA 1
ATOM 776 C C . ALA A 1 105 ? 6.408 15.557 -9.107 1.00 56.84 105 ALA A C 1
ATOM 778 O O . ALA A 1 105 ? 7.390 15.185 -8.476 1.00 56.84 105 ALA A O 1
ATOM 779 N N . ASP A 1 106 ? 5.158 15.337 -8.683 1.00 58.50 106 ASP A N 1
ATOM 780 C CA . ASP A 1 106 ? 4.786 14.544 -7.508 1.00 58.50 106 ASP A CA 1
ATOM 781 C C . ASP A 1 106 ? 4.417 13.088 -7.846 1.00 58.50 106 ASP A C 1
ATOM 783 O O . ASP A 1 106 ? 3.936 12.363 -6.974 1.00 58.50 106 ASP A O 1
ATOM 787 N N . SER A 1 107 ? 4.627 12.649 -9.095 1.00 67.81 107 SER A N 1
ATOM 788 C CA . SER A 1 107 ? 4.440 11.251 -9.471 1.00 67.81 107 SER A CA 1
ATOM 789 C C . SER A 1 107 ? 5.361 10.370 -8.625 1.00 67.81 107 SER A C 1
ATOM 791 O O . SER A 1 107 ? 6.566 10.623 -8.570 1.00 67.81 107 SER A O 1
ATOM 793 N N . PRO A 1 108 ? 4.830 9.310 -7.999 1.00 66.19 108 PRO A N 1
ATOM 794 C CA . PRO A 1 108 ? 5.657 8.354 -7.276 1.00 66.19 108 PRO A CA 1
ATOM 795 C C . PRO A 1 108 ? 6.492 7.475 -8.217 1.00 66.19 108 PRO A C 1
ATOM 797 O O . PRO A 1 108 ? 7.400 6.781 -7.767 1.00 66.19 108 PRO A O 1
ATOM 800 N N . TYR A 1 109 ? 6.161 7.481 -9.510 1.00 73.00 109 TYR A N 1
ATOM 801 C CA . TYR A 1 109 ? 6.847 6.705 -10.528 1.00 73.00 109 TYR A CA 1
ATOM 802 C C . TYR A 1 109 ? 7.936 7.511 -11.225 1.00 73.00 109 TYR A C 1
ATOM 804 O O . TYR A 1 109 ? 7.742 8.710 -11.473 1.00 73.00 109 TYR A O 1
ATOM 812 N N . PRO A 1 110 ? 9.055 6.852 -11.568 1.00 73.12 110 PRO A N 1
ATOM 813 C CA . PRO A 1 110 ? 10.165 7.496 -12.244 1.00 73.12 110 PRO A CA 1
ATOM 814 C C . PRO A 1 110 ? 9.782 7.944 -13.670 1.00 73.12 110 PRO A C 1
ATOM 816 O O . PRO A 1 110 ? 8.762 7.512 -14.214 1.00 73.12 110 PRO A O 1
ATOM 819 N N . PRO A 1 111 ? 10.562 8.854 -14.281 1.00 72.00 111 PRO A N 1
ATOM 820 C CA . PRO A 1 111 ? 10.305 9.326 -15.641 1.00 72.00 111 PRO A CA 1
ATOM 821 C C . PRO A 1 111 ? 10.427 8.203 -16.689 1.00 72.00 111 PRO A C 1
ATOM 823 O O . PRO A 1 111 ? 10.969 7.133 -16.424 1.00 72.00 111 PRO A O 1
ATOM 826 N N . ALA A 1 112 ? 9.907 8.451 -17.896 1.00 73.44 112 ALA A N 1
ATOM 827 C CA . ALA A 1 112 ? 9.786 7.445 -18.959 1.00 73.44 112 ALA A CA 1
ATOM 828 C C . ALA A 1 112 ? 11.127 6.826 -19.403 1.00 73.44 112 ALA A C 1
ATOM 830 O O . ALA A 1 112 ? 11.163 5.668 -19.805 1.00 73.44 112 ALA A O 1
ATOM 831 N N . ASP A 1 113 ? 12.213 7.593 -19.325 1.00 73.94 113 ASP A N 1
ATOM 832 C CA . ASP A 1 113 ? 13.586 7.190 -19.649 1.00 73.94 113 ASP A CA 1
ATOM 833 C C . ASP A 1 113 ? 14.280 6.429 -18.510 1.00 73.94 113 ASP A C 1
ATOM 835 O O . ASP A 1 113 ? 15.383 5.915 -18.678 1.00 73.94 113 ASP A O 1
ATOM 839 N N . ALA A 1 114 ? 13.640 6.291 -17.347 1.00 76.56 114 ALA A N 1
ATOM 840 C CA . ALA A 1 114 ? 14.244 5.618 -16.205 1.00 76.56 114 ALA A CA 1
ATOM 841 C C . ALA A 1 114 ? 14.450 4.110 -16.412 1.00 76.56 114 ALA A C 1
ATOM 843 O O . ALA A 1 114 ? 15.188 3.495 -15.648 1.00 76.56 114 ALA A O 1
ATOM 844 N N . GLN A 1 115 ? 13.854 3.520 -17.455 1.00 76.69 115 GLN A N 1
ATOM 845 C CA . GLN A 1 115 ? 14.159 2.149 -17.872 1.00 76.69 115 GLN A CA 1
ATOM 846 C C . GLN A 1 115 ? 15.638 1.986 -18.279 1.00 76.69 115 GLN A C 1
ATOM 848 O O . GLN A 1 115 ? 16.221 0.930 -18.043 1.00 76.69 115 GLN A O 1
ATOM 853 N N . ASP A 1 116 ? 16.271 3.043 -18.801 1.00 82.75 116 ASP A N 1
ATOM 854 C CA . ASP A 1 116 ? 17.705 3.064 -19.127 1.00 82.75 116 ASP A CA 1
ATOM 855 C C . ASP A 1 116 ? 18.586 3.312 -17.881 1.00 82.75 116 ASP A C 1
ATOM 857 O O . ASP A 1 116 ? 19.814 3.204 -17.931 1.00 82.75 116 ASP A O 1
ATOM 861 N N . HIS A 1 117 ? 17.961 3.626 -16.740 1.00 83.31 117 HIS A N 1
ATOM 862 C CA . HIS A 1 117 ? 18.608 3.983 -15.477 1.00 83.31 117 HIS A CA 1
ATOM 863 C C . HIS A 1 117 ? 17.912 3.323 -14.267 1.00 83.31 117 HIS A C 1
ATOM 865 O O . HIS A 1 117 ? 17.383 4.029 -13.398 1.00 83.31 117 HIS A O 1
ATOM 871 N N . PRO A 1 118 ? 17.933 1.979 -14.154 1.00 79.56 118 PRO A N 1
ATOM 872 C CA . PRO A 1 118 ? 17.200 1.246 -13.116 1.00 79.56 118 PRO A CA 1
ATOM 873 C C . PRO A 1 118 ? 17.599 1.641 -11.685 1.00 79.56 118 PRO A C 1
ATOM 875 O O . PRO A 1 118 ? 16.766 1.606 -10.782 1.00 79.56 118 PRO A O 1
ATOM 878 N N . ASP A 1 119 ? 18.833 2.100 -11.466 1.00 80.88 119 ASP A N 1
ATOM 879 C CA . ASP A 1 119 ? 19.269 2.605 -10.159 1.00 80.88 119 ASP A CA 1
ATOM 880 C C . ASP A 1 119 ? 18.545 3.903 -9.765 1.00 80.88 119 ASP A C 1
ATOM 882 O O . ASP A 1 119 ? 18.126 4.061 -8.616 1.00 80.88 119 ASP A O 1
ATOM 886 N N . LEU A 1 120 ? 18.350 4.827 -10.715 1.00 80.44 120 LEU A N 1
ATOM 887 C CA . LEU A 1 120 ? 17.603 6.068 -10.480 1.00 80.44 120 LEU A CA 1
ATOM 888 C C . LEU A 1 120 ? 16.110 5.779 -10.297 1.00 80.44 120 LEU A C 1
ATOM 890 O O . LEU A 1 120 ? 15.474 6.372 -9.424 1.00 80.44 120 LEU A O 1
ATOM 894 N N . ALA A 1 121 ? 15.563 4.835 -11.070 1.00 83.25 121 ALA A N 1
ATOM 895 C CA . ALA A 1 121 ? 14.200 4.345 -10.884 1.00 83.25 121 ALA A CA 1
ATOM 896 C C . ALA A 1 121 ? 14.002 3.754 -9.478 1.00 83.25 121 ALA A C 1
ATOM 898 O O . ALA A 1 121 ? 13.055 4.120 -8.780 1.00 83.25 121 ALA A O 1
ATOM 899 N N . GLY A 1 122 ? 14.932 2.907 -9.028 1.00 85.25 122 GLY A N 1
ATOM 900 C CA . GLY A 1 122 ? 14.913 2.309 -7.695 1.00 85.25 122 GLY A CA 1
ATOM 901 C C . GLY A 1 122 ? 14.963 3.358 -6.589 1.00 85.25 122 GLY A C 1
ATOM 902 O O . GLY A 1 122 ? 14.180 3.288 -5.642 1.00 85.25 122 GLY A O 1
ATOM 903 N N . GLN A 1 123 ? 15.812 4.380 -6.733 1.00 83.19 123 GLN A N 1
ATOM 904 C CA . GLN A 1 123 ? 15.860 5.500 -5.790 1.00 83.19 123 GLN A CA 1
ATOM 905 C C . GLN A 1 123 ? 14.542 6.281 -5.753 1.00 83.19 123 GLN A C 1
ATOM 907 O O . GLN A 1 123 ? 14.057 6.586 -4.665 1.00 83.19 123 GLN A O 1
ATOM 912 N N . ALA A 1 124 ? 13.938 6.586 -6.904 1.00 82.12 124 ALA A N 1
ATOM 913 C CA . ALA A 1 124 ? 12.662 7.297 -6.963 1.00 82.12 124 ALA A CA 1
ATOM 914 C C . ALA A 1 124 ? 11.533 6.508 -6.275 1.00 82.12 124 ALA A C 1
ATOM 916 O O . ALA A 1 124 ? 10.821 7.056 -5.430 1.00 82.12 124 ALA A O 1
ATOM 917 N N . LEU A 1 125 ? 11.428 5.205 -6.561 1.00 85.00 125 LEU A N 1
ATOM 918 C CA . LEU A 1 125 ? 10.468 4.314 -5.902 1.00 85.00 125 LEU A CA 1
ATOM 919 C C . LEU A 1 125 ? 10.722 4.220 -4.394 1.00 85.00 125 LEU A C 1
ATOM 921 O O . LEU A 1 125 ? 9.774 4.210 -3.610 1.00 85.00 125 LEU A O 1
ATOM 925 N N . GLN A 1 126 ? 11.988 4.224 -3.973 1.00 85.00 126 GLN A N 1
ATOM 926 C CA . GLN A 1 126 ? 12.347 4.247 -2.560 1.00 85.00 126 GLN A CA 1
ATOM 927 C C . GLN A 1 126 ? 11.902 5.527 -1.859 1.00 85.00 126 GLN A C 1
ATOM 929 O O . GLN A 1 126 ? 11.334 5.453 -0.769 1.00 85.00 126 GLN A O 1
ATOM 934 N N . GLN A 1 127 ? 12.095 6.693 -2.477 1.00 82.00 127 GLN A N 1
ATOM 935 C CA . GLN A 1 127 ? 11.578 7.949 -1.929 1.00 82.00 127 GLN A CA 1
ATOM 936 C C . GLN A 1 127 ? 10.057 7.921 -1.791 1.00 82.00 127 GLN A C 1
ATOM 938 O O . GLN A 1 127 ? 9.519 8.352 -0.768 1.00 82.00 127 GLN A O 1
ATOM 943 N N . ALA A 1 128 ? 9.363 7.392 -2.801 1.00 81.88 128 ALA A N 1
ATOM 944 C CA . ALA A 1 128 ? 7.916 7.252 -2.767 1.00 81.88 128 ALA A CA 1
ATOM 945 C C . ALA A 1 128 ? 7.472 6.336 -1.615 1.00 81.88 128 ALA A C 1
ATOM 947 O O . ALA A 1 128 ? 6.623 6.740 -0.822 1.00 81.88 128 ALA A O 1
ATOM 948 N N . ALA A 1 129 ? 8.092 5.163 -1.459 1.00 85.00 129 ALA A N 1
ATOM 949 C CA . ALA A 1 129 ? 7.784 4.222 -0.382 1.00 85.00 129 ALA A CA 1
ATOM 950 C C . ALA A 1 129 ? 8.070 4.808 1.013 1.00 85.00 129 ALA A C 1
ATOM 952 O O . ALA A 1 129 ? 7.236 4.686 1.909 1.00 85.00 129 ALA A O 1
ATOM 953 N N . ILE A 1 130 ? 9.200 5.506 1.195 1.00 83.25 130 ILE A N 1
ATOM 954 C CA . ILE A 1 130 ? 9.520 6.224 2.443 1.00 83.25 130 ILE A CA 1
ATOM 955 C C . ILE A 1 130 ? 8.433 7.240 2.763 1.00 83.25 130 ILE A C 1
ATOM 957 O O . ILE A 1 130 ? 7.924 7.271 3.885 1.00 83.25 130 ILE A O 1
ATOM 961 N N . ARG A 1 131 ? 8.045 8.050 1.774 1.00 80.12 131 ARG A N 1
ATOM 962 C CA . ARG A 1 131 ? 6.982 9.038 1.940 1.00 80.12 131 ARG A CA 1
ATOM 963 C C . ARG A 1 131 ? 5.661 8.370 2.319 1.00 80.12 131 ARG A C 1
ATOM 965 O O . ARG A 1 131 ? 4.986 8.865 3.213 1.00 80.12 131 ARG A O 1
ATOM 972 N N . GLU A 1 132 ? 5.284 7.266 1.682 1.00 82.69 132 GLU A N 1
ATOM 973 C CA . GLU A 1 132 ? 4.049 6.547 2.013 1.00 82.69 132 GLU A CA 1
ATOM 974 C C . GLU A 1 132 ? 4.053 5.957 3.420 1.00 82.69 132 GLU A C 1
ATOM 976 O O . GLU A 1 132 ? 3.081 6.136 4.152 1.00 82.69 132 GLU A O 1
ATOM 981 N N . VAL A 1 133 ? 5.138 5.279 3.808 1.00 84.88 133 VAL A N 1
ATOM 982 C CA . VAL A 1 133 ? 5.305 4.734 5.161 1.00 84.88 133 VAL A CA 1
ATOM 983 C C . VAL A 1 133 ? 5.186 5.856 6.182 1.00 84.88 133 VAL A C 1
ATOM 985 O O . VAL A 1 133 ? 4.378 5.754 7.098 1.00 84.88 133 VAL A O 1
ATOM 988 N N . TYR A 1 134 ? 5.898 6.961 5.970 1.00 79.19 134 TYR A N 1
ATOM 989 C CA . TYR A 1 134 ? 5.842 8.122 6.847 1.00 79.19 134 TYR A CA 1
ATOM 990 C C . TYR A 1 134 ? 4.426 8.706 6.963 1.00 79.19 134 TYR A C 1
ATOM 992 O O . TYR A 1 134 ? 3.919 8.881 8.070 1.00 79.19 134 TYR A O 1
ATOM 1000 N N . LEU A 1 135 ? 3.747 8.964 5.839 1.00 79.69 135 LEU A N 1
ATOM 1001 C CA . LEU A 1 135 ? 2.389 9.519 5.854 1.00 79.69 135 LEU A CA 1
ATOM 1002 C C . LEU A 1 135 ? 1.384 8.576 6.525 1.00 79.69 135 LEU A C 1
ATOM 1004 O O . LEU A 1 135 ? 0.506 9.047 7.248 1.00 79.69 135 LEU A O 1
ATOM 1008 N N . ARG A 1 136 ? 1.512 7.259 6.328 1.00 84.81 136 ARG A N 1
ATOM 1009 C CA . ARG A 1 136 ? 0.678 6.268 7.023 1.00 84.81 136 ARG A CA 1
ATOM 1010 C C . ARG A 1 136 ? 0.984 6.226 8.516 1.00 84.81 136 ARG A C 1
ATOM 1012 O O . ARG A 1 136 ? 0.047 6.240 9.306 1.00 84.81 136 ARG A O 1
ATOM 1019 N N . SER A 1 137 ? 2.255 6.249 8.917 1.00 82.88 137 SER A N 1
ATOM 1020 C CA . SER A 1 137 ? 2.649 6.332 10.328 1.00 82.88 137 SER A CA 1
ATOM 1021 C C . SER A 1 137 ? 2.027 7.552 11.010 1.00 82.88 137 SER A C 1
ATOM 1023 O O . SER A 1 137 ? 1.434 7.410 12.075 1.00 82.88 137 SER A O 1
ATOM 1025 N N . LEU A 1 138 ? 2.054 8.727 10.369 1.00 78.19 138 LEU A N 1
ATOM 1026 C CA . LEU A 1 138 ? 1.393 9.923 10.902 1.00 78.19 138 LEU A CA 1
ATOM 1027 C C . LEU A 1 138 ? -0.118 9.734 11.084 1.00 78.19 138 LEU A C 1
ATOM 1029 O O . LEU A 1 138 ? -0.660 10.099 12.125 1.00 78.19 138 LEU A O 1
ATOM 1033 N N . GLN A 1 139 ? -0.804 9.140 10.105 1.00 80.25 139 GLN A N 1
ATOM 1034 C CA . GLN A 1 139 ? -2.244 8.869 10.205 1.00 80.25 139 GLN A CA 1
ATOM 1035 C C . GLN A 1 139 ? -2.595 7.865 11.314 1.00 80.25 139 GLN A C 1
ATOM 1037 O O . GLN A 1 139 ? -3.691 7.922 11.865 1.00 80.25 139 GLN A O 1
ATOM 1042 N N . LEU A 1 140 ? -1.682 6.948 11.637 1.00 83.06 140 LEU A N 1
ATOM 1043 C CA . LEU A 1 140 ? -1.854 5.955 12.701 1.00 83.06 140 LEU A CA 1
ATOM 1044 C C . LEU A 1 140 ? -1.544 6.523 14.099 1.00 83.06 140 LEU A C 1
ATOM 1046 O O . LEU A 1 140 ? -2.068 6.032 15.101 1.00 83.06 140 LEU A O 1
ATOM 1050 N N . ILE A 1 141 ? -0.683 7.541 14.190 1.00 79.12 141 ILE A N 1
ATOM 1051 C CA . ILE A 1 141 ? -0.409 8.272 15.441 1.00 79.12 141 ILE A CA 1
ATOM 1052 C C . ILE A 1 141 ? -1.545 9.244 15.761 1.00 79.12 141 ILE A C 1
ATOM 1054 O O . ILE A 1 141 ? -1.875 9.447 16.926 1.00 79.12 141 ILE A O 1
ATOM 1058 N N . ALA A 1 142 ? -2.147 9.830 14.731 1.00 72.19 142 ALA A N 1
ATOM 1059 C CA . ALA A 1 142 ? -3.174 10.838 14.875 1.00 72.19 142 ALA A CA 1
ATOM 1060 C C . ALA A 1 142 ? -4.452 10.324 15.570 1.00 72.19 142 ALA A C 1
ATOM 1062 O O . ALA A 1 142 ? -5.098 9.380 15.114 1.00 72.19 142 ALA A O 1
ATOM 1063 N N . ASP A 1 143 ? -4.868 11.010 16.640 1.00 60.50 143 ASP A N 1
ATOM 1064 C CA . ASP A 1 143 ? -6.120 10.719 17.360 1.00 60.50 143 ASP A CA 1
ATOM 1065 C C . ASP A 1 143 ? -7.381 11.158 16.590 1.00 60.50 143 ASP A C 1
ATOM 1067 O O . ASP A 1 143 ? -8.486 10.675 16.858 1.00 60.50 143 ASP A O 1
ATOM 1071 N N . GLU A 1 144 ? -7.217 12.042 15.607 1.00 60.03 144 GLU A N 1
ATOM 1072 C CA . GLU A 1 144 ? -8.243 12.577 14.708 1.00 60.03 144 GLU A CA 1
ATOM 1073 C C . GLU A 1 144 ? -7.808 12.412 13.243 1.00 60.03 144 GLU A C 1
ATOM 1075 O O . GLU A 1 144 ? -6.642 12.142 12.960 1.00 60.03 144 GLU A O 1
ATOM 1080 N N . SER A 1 145 ? -8.725 12.568 12.283 1.00 57.50 145 SER A N 1
ATOM 1081 C CA . SER A 1 145 ? -8.364 12.559 10.861 1.00 57.50 145 SER A CA 1
ATOM 1082 C C . SER A 1 145 ? -7.428 13.735 10.557 1.00 57.50 145 SER A C 1
ATOM 1084 O O . SER A 1 145 ? -7.884 14.865 10.372 1.00 57.50 145 SER A O 1
ATOM 1086 N N . VAL A 1 146 ? -6.118 13.494 10.526 1.00 54.88 146 VAL A N 1
ATOM 1087 C CA . VAL A 1 146 ? -5.147 14.541 10.204 1.00 54.88 146 VAL A CA 1
ATOM 1088 C C . VAL A 1 146 ? -5.175 14.792 8.705 1.00 54.88 146 VAL A C 1
ATOM 1090 O O . VAL A 1 146 ? -4.838 13.924 7.896 1.00 54.88 146 VAL A O 1
ATOM 1093 N N . ASP A 1 147 ? -5.548 16.015 8.330 1.00 58.56 147 ASP A N 1
ATOM 1094 C CA . ASP A 1 147 ? -5.301 16.512 6.985 1.00 58.56 147 ASP A CA 1
ATOM 1095 C C . ASP A 1 147 ? -3.800 16.780 6.836 1.00 58.56 147 ASP A C 1
ATOM 1097 O O . ASP A 1 147 ? -3.322 17.892 7.032 1.00 58.56 147 ASP A O 1
ATOM 1101 N N . ILE A 1 148 ? -3.044 15.733 6.503 1.00 56.81 148 ILE A N 1
ATOM 1102 C CA . ILE A 1 148 ? -1.590 15.784 6.276 1.00 56.81 148 ILE A CA 1
ATOM 1103 C C . ILE A 1 148 ? -1.185 16.735 5.135 1.00 56.81 148 ILE A C 1
ATOM 1105 O O . ILE A 1 148 ? 0.001 16.996 4.948 1.00 56.81 148 ILE A O 1
ATOM 1109 N N . ALA A 1 149 ? -2.149 17.260 4.369 1.00 50.41 149 ALA A N 1
ATOM 1110 C CA . ALA A 1 149 ? -1.917 18.315 3.387 1.00 50.41 149 ALA A CA 1
ATOM 1111 C C . ALA A 1 149 ? -1.933 19.730 3.999 1.00 50.41 149 ALA A C 1
ATOM 1113 O O . ALA A 1 149 ? -1.513 20.681 3.338 1.00 50.41 149 ALA A O 1
ATOM 1114 N N . GLN A 1 150 ? -2.398 19.894 5.241 1.00 54.75 150 GLN A N 1
ATOM 1115 C CA . GLN A 1 150 ? -2.419 21.174 5.941 1.00 54.75 150 GLN A CA 1
ATOM 1116 C C . GLN A 1 150 ? -1.226 21.322 6.882 1.00 54.75 150 GLN A C 1
ATOM 1118 O O . GLN A 1 150 ? -0.868 20.427 7.644 1.00 54.75 150 GLN A O 1
ATOM 1123 N N . VAL A 1 151 ? -0.617 22.507 6.848 1.00 56.19 151 VAL A N 1
ATOM 1124 C CA . VAL A 1 151 ? 0.450 22.878 7.777 1.00 56.19 151 VAL A CA 1
ATOM 1125 C C . VAL A 1 151 ? -0.137 22.978 9.181 1.00 56.19 151 VAL A C 1
ATOM 1127 O O . VAL A 1 151 ? -0.935 23.877 9.451 1.00 56.19 151 VAL A O 1
ATOM 1130 N N . ARG A 1 152 ? 0.286 22.096 10.091 1.00 60.81 152 ARG A N 1
ATOM 1131 C CA . ARG A 1 152 ? -0.001 22.260 11.518 1.00 60.81 152 ARG A CA 1
ATOM 1132 C C . ARG A 1 152 ? 0.846 23.395 12.089 1.00 60.81 152 ARG A C 1
ATOM 1134 O O . ARG A 1 152 ? 2.064 23.428 11.928 1.00 60.81 152 ARG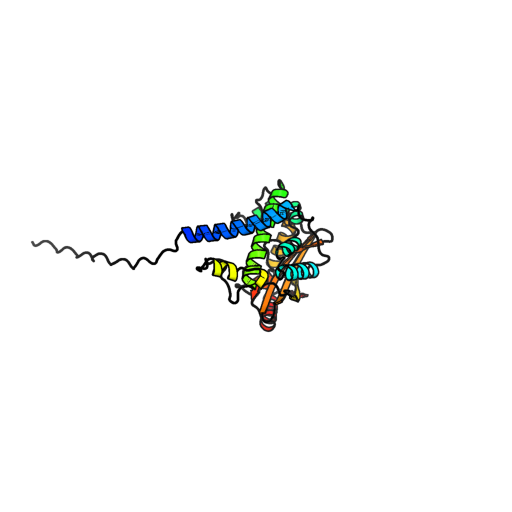 A O 1
ATOM 1141 N N . SER A 1 153 ? 0.190 24.337 12.758 1.00 59.12 153 SER A N 1
ATOM 1142 C CA . SER A 1 153 ? 0.851 25.363 13.563 1.00 59.12 153 SER A CA 1
ATOM 1143 C C . SER A 1 153 ? 0.918 24.902 15.017 1.00 59.12 153 SER A C 1
ATOM 1145 O O . SER A 1 153 ? -0.121 24.632 15.613 1.00 59.12 153 SER A O 1
ATOM 1147 N N . GLY A 1 154 ? 2.115 24.864 15.590 1.00 69.25 154 GLY A N 1
ATOM 1148 C CA . GLY A 1 154 ? 2.367 24.504 16.984 1.00 69.25 154 GLY A CA 1
ATOM 1149 C C . GLY A 1 154 ? 3.796 24.872 17.372 1.00 69.25 154 GLY A C 1
ATOM 1150 O O . GLY A 1 154 ? 4.559 25.361 16.530 1.00 69.25 154 GLY A O 1
ATOM 1151 N N . SER A 1 155 ? 4.161 24.670 18.638 1.00 74.38 155 SER A N 1
ATOM 1152 C CA . SER A 1 155 ? 5.570 24.734 19.032 1.00 74.38 155 SER A CA 1
ATOM 1153 C C . SER A 1 155 ? 6.351 23.578 18.395 1.00 74.38 155 SER A C 1
ATOM 1155 O O . SER A 1 155 ? 5.773 22.574 17.972 1.00 74.38 155 SER A O 1
ATOM 1157 N N . TRP A 1 156 ? 7.674 23.716 18.305 1.00 69.69 156 TRP A N 1
ATOM 1158 C CA . TRP A 1 156 ? 8.536 22.660 17.768 1.00 69.69 156 TRP A CA 1
ATOM 1159 C C . TRP A 1 156 ? 8.400 21.356 18.565 1.00 69.69 156 TRP A C 1
ATOM 1161 O O . TRP A 1 156 ? 8.349 20.271 17.990 1.00 69.69 156 TRP A O 1
ATOM 1171 N N . GLU A 1 157 ? 8.274 21.475 19.884 1.00 75.62 157 GLU A N 1
ATOM 1172 C CA . GLU A 1 157 ? 8.077 20.361 20.807 1.00 75.62 157 GLU A CA 1
ATOM 1173 C C . GLU A 1 157 ? 6.748 19.657 20.531 1.00 75.62 157 GLU A C 1
ATOM 1175 O O . GLU A 1 157 ? 6.729 18.438 20.434 1.00 75.62 157 GLU A O 1
ATOM 1180 N N . GLN A 1 158 ? 5.664 20.411 20.317 1.00 68.94 158 GLN A N 1
ATOM 1181 C CA . GLN A 1 158 ? 4.351 19.846 19.988 1.00 68.94 158 GLN A CA 1
ATOM 1182 C C . GLN A 1 158 ? 4.368 19.094 18.655 1.00 68.94 158 GLN A C 1
ATOM 1184 O O . GLN A 1 158 ? 3.839 17.996 18.568 1.00 68.94 158 GLN A O 1
ATOM 1189 N N . ILE A 1 159 ? 5.003 19.658 17.622 1.00 68.12 159 ILE A N 1
ATOM 1190 C CA . ILE A 1 159 ? 5.111 18.998 16.312 1.00 68.12 159 ILE A CA 1
ATOM 1191 C C . ILE A 1 159 ? 5.954 17.722 16.416 1.00 68.12 159 ILE A C 1
ATOM 1193 O O . ILE A 1 159 ? 5.615 16.711 15.809 1.00 68.12 159 ILE A O 1
ATOM 1197 N N . THR A 1 160 ? 7.045 17.762 17.182 1.00 69.81 160 THR A N 1
ATOM 1198 C CA . THR A 1 160 ? 7.928 16.602 17.363 1.00 69.81 160 THR A CA 1
ATOM 1199 C C . THR A 1 160 ? 7.229 15.492 18.150 1.00 69.81 160 THR A C 1
ATOM 1201 O O . THR A 1 160 ? 7.306 14.337 17.747 1.00 69.81 160 THR A O 1
ATOM 1204 N N . ASP A 1 161 ? 6.503 15.838 19.214 1.00 74.62 161 ASP A N 1
ATOM 1205 C CA . ASP A 1 161 ? 5.736 14.899 20.046 1.00 74.62 161 ASP A CA 1
ATOM 1206 C C . ASP A 1 161 ? 4.531 14.295 19.293 1.00 74.62 161 ASP A C 1
ATOM 1208 O O . ASP A 1 161 ? 4.251 13.097 19.374 1.00 74.62 161 ASP A O 1
ATOM 1212 N N . ASP A 1 162 ? 3.852 15.095 18.465 1.00 69.06 162 ASP A N 1
ATOM 1213 C CA . ASP A 1 162 ? 2.790 14.633 17.559 1.00 69.06 162 ASP A CA 1
ATOM 1214 C C . ASP A 1 162 ? 3.287 13.628 16.514 1.00 69.06 162 ASP A C 1
ATOM 1216 O O . ASP A 1 162 ? 2.507 12.832 15.991 1.00 69.06 162 ASP A O 1
ATOM 1220 N N . MET A 1 163 ? 4.578 13.678 16.194 1.00 68.25 163 MET A N 1
ATOM 1221 C CA . MET A 1 163 ? 5.211 12.857 15.170 1.00 68.25 163 MET A CA 1
ATOM 1222 C C . MET A 1 163 ? 6.138 11.782 15.741 1.00 68.25 163 MET A C 1
ATOM 1224 O O . MET A 1 163 ? 6.841 11.132 14.964 1.00 68.25 163 MET A O 1
ATOM 1228 N N . ASP A 1 164 ? 6.163 11.593 17.062 1.00 72.69 164 ASP A N 1
ATOM 1229 C CA . ASP A 1 164 ? 7.050 10.625 17.694 1.00 72.69 164 ASP A CA 1
ATOM 1230 C C . ASP A 1 164 ? 6.668 9.193 17.257 1.00 72.69 164 ASP A C 1
ATOM 1232 O O . ASP A 1 164 ? 5.594 8.699 17.622 1.00 72.69 164 ASP A O 1
ATOM 1236 N N . PRO A 1 165 ? 7.520 8.492 16.479 1.00 67.44 165 PRO A N 1
ATOM 1237 C CA . PRO A 1 165 ? 7.219 7.151 15.990 1.00 67.44 165 PRO A CA 1
ATOM 1238 C C . PRO A 1 165 ? 7.120 6.120 17.119 1.00 67.44 165 PRO A C 1
ATOM 1240 O O . PRO A 1 165 ? 6.504 5.076 16.919 1.00 67.44 165 PRO A O 1
ATOM 1243 N N . THR A 1 166 ? 7.653 6.401 18.314 1.00 74.88 166 THR A N 1
ATOM 1244 C CA . THR A 1 166 ? 7.479 5.529 19.485 1.00 74.88 166 THR A CA 1
ATOM 1245 C C . THR A 1 166 ? 6.027 5.491 19.965 1.00 74.88 166 THR A C 1
ATOM 1247 O O . THR A 1 166 ? 5.617 4.544 20.626 1.00 74.88 166 THR A O 1
ATOM 1250 N N . ARG A 1 167 ? 5.178 6.439 19.546 1.00 75.12 167 ARG A N 1
ATOM 1251 C CA . ARG A 1 167 ? 3.725 6.380 19.784 1.00 75.12 167 ARG A CA 1
ATOM 1252 C C . ARG A 1 167 ? 3.027 5.288 18.973 1.00 75.12 167 ARG A C 1
ATOM 1254 O O . ARG A 1 167 ? 1.873 4.962 19.247 1.00 75.12 167 ARG A O 1
ATOM 1261 N N . LEU A 1 168 ? 3.697 4.734 17.960 1.00 74.50 168 LEU A N 1
ATOM 1262 C CA . LEU A 1 168 ? 3.249 3.527 17.263 1.00 74.50 168 LEU A CA 1
ATOM 1263 C C . LEU A 1 168 ? 3.696 2.246 17.957 1.00 74.50 168 LEU A C 1
ATOM 1265 O O . LEU A 1 168 ? 3.180 1.197 17.581 1.00 74.50 168 LEU A O 1
ATOM 1269 N N . ASP A 1 169 ? 4.591 2.332 18.946 1.00 68.69 169 ASP A N 1
ATOM 1270 C CA . ASP A 1 169 ? 5.223 1.193 19.607 1.00 68.69 169 ASP A CA 1
ATOM 1271 C C . ASP A 1 169 ? 4.191 0.440 20.458 1.00 68.69 169 ASP A C 1
ATOM 1273 O O . ASP A 1 169 ? 3.922 0.733 21.620 1.00 68.69 169 ASP A O 1
ATOM 1277 N N . GLY A 1 170 ? 3.510 -0.483 19.789 1.00 62.62 170 GLY A N 1
ATOM 1278 C CA . GLY A 1 170 ? 2.320 -1.156 20.303 1.00 62.62 170 GLY A CA 1
ATOM 1279 C C . GLY A 1 170 ? 1.812 -2.269 19.391 1.00 62.62 170 GLY A C 1
ATOM 1280 O O . GLY A 1 170 ? 0.693 -2.735 19.576 1.00 62.62 170 GLY A O 1
ATOM 1281 N N . GLY A 1 171 ? 2.623 -2.696 18.415 1.00 72.75 171 GLY A N 1
ATOM 1282 C CA . GLY A 1 171 ? 2.386 -3.882 17.595 1.00 72.75 171 GLY A CA 1
ATOM 1283 C C . GLY A 1 171 ? 1.073 -3.818 16.827 1.00 72.75 171 GLY A C 1
ATOM 1284 O O . GLY A 1 171 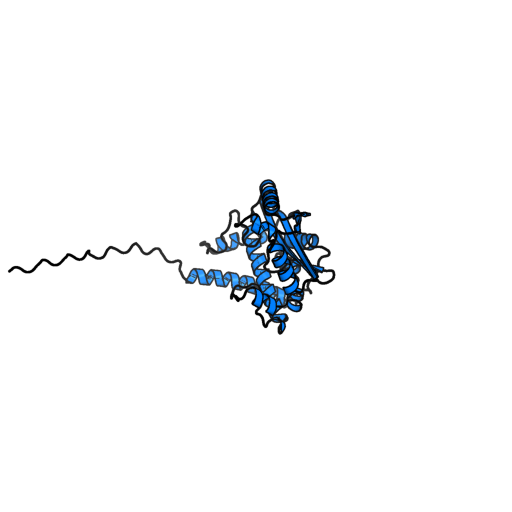? 0.129 -4.526 17.165 1.00 72.75 171 GLY A O 1
ATOM 1285 N N . LEU A 1 172 ? 1.015 -2.989 15.780 1.00 89.75 172 LEU A N 1
ATOM 1286 C CA . LEU A 1 172 ? -0.089 -3.044 14.821 1.00 89.75 172 LEU A CA 1
ATOM 1287 C C . LEU A 1 172 ? -0.324 -4.491 14.382 1.00 89.75 172 LEU A C 1
ATOM 1289 O O . LEU A 1 172 ? 0.590 -5.181 13.927 1.00 89.75 172 LEU A O 1
ATOM 1293 N N . THR A 1 173 ? -1.563 -4.945 14.523 1.00 92.56 173 THR A N 1
ATOM 1294 C CA . THR A 1 173 ? -1.952 -6.309 14.173 1.00 92.56 173 THR A CA 1
ATOM 1295 C C . THR A 1 173 ? -2.842 -6.308 12.947 1.00 92.56 173 THR A C 1
ATOM 1297 O O . THR A 1 173 ? -3.695 -5.436 12.778 1.00 92.56 173 THR A O 1
ATOM 1300 N N . LEU A 1 174 ? -2.658 -7.315 12.096 1.00 95.50 174 LEU A N 1
ATOM 1301 C CA . LEU A 1 174 ? -3.587 -7.627 11.020 1.00 95.50 174 LEU A CA 1
ATOM 1302 C C . LEU A 1 174 ? -4.723 -8.486 11.588 1.00 95.50 174 LEU A C 1
ATOM 1304 O O . LEU A 1 174 ? -4.504 -9.652 11.921 1.00 95.50 174 LEU A O 1
ATOM 1308 N N . VAL A 1 175 ? -5.911 -7.894 11.709 1.00 96.75 175 VAL A N 1
ATOM 1309 C CA . VAL A 1 175 ? -7.116 -8.531 12.265 1.00 96.75 175 VAL A CA 1
ATOM 1310 C C . VAL A 1 175 ? -7.856 -9.316 11.190 1.00 96.75 175 VAL A C 1
ATOM 1312 O O . VAL A 1 175 ? -8.225 -10.467 11.405 1.00 96.75 175 VAL A O 1
ATOM 1315 N N . GLU A 1 176 ? -8.047 -8.706 10.022 1.00 97.44 176 GLU A N 1
ATOM 1316 C CA . GLU A 1 176 ? -8.748 -9.321 8.897 1.00 97.44 176 GLU A CA 1
ATOM 1317 C C . GLU A 1 176 ? -8.017 -9.012 7.590 1.00 97.4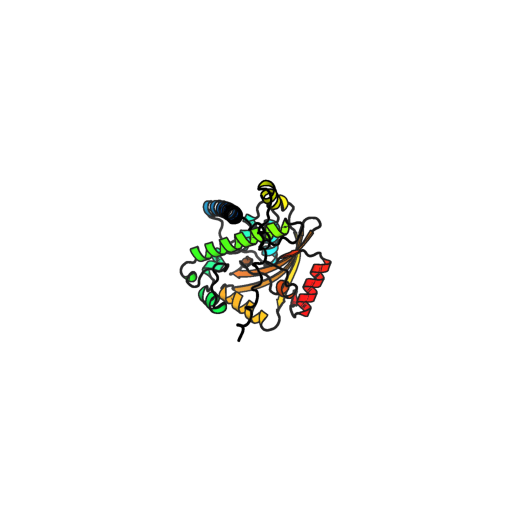4 176 GLU A C 1
ATOM 1319 O O . GLU A 1 176 ? -7.510 -7.906 7.404 1.00 97.44 176 GLU A O 1
ATOM 1324 N N . PHE A 1 177 ? -7.969 -9.992 6.688 1.00 97.25 177 PHE A N 1
ATOM 1325 C CA . PHE A 1 177 ? -7.356 -9.888 5.369 1.00 97.25 177 PHE A CA 1
ATOM 1326 C C . PHE A 1 177 ? -8.317 -10.470 4.334 1.00 97.25 177 PHE A C 1
ATOM 1328 O O . PHE A 1 177 ? -8.666 -11.645 4.411 1.00 97.25 177 PHE A O 1
ATOM 1335 N N . LYS A 1 178 ? -8.757 -9.650 3.378 1.00 96.69 178 LYS A N 1
ATOM 1336 C CA . LYS A 1 178 ? -9.609 -10.070 2.261 1.00 96.69 178 LYS A CA 1
ATOM 1337 C C . LYS A 1 178 ? -8.912 -9.775 0.951 1.00 96.69 178 LYS A C 1
ATOM 1339 O O . LYS A 1 178 ? -8.633 -8.612 0.658 1.00 96.69 178 LYS A O 1
ATOM 1344 N N . THR A 1 179 ? -8.668 -10.806 0.148 1.00 95.44 179 THR A N 1
ATOM 1345 C CA . THR A 1 179 ? -8.081 -10.593 -1.181 1.00 95.44 179 THR A CA 1
ATOM 1346 C C . THR A 1 179 ? -9.191 -10.278 -2.171 1.00 95.44 179 THR A C 1
ATOM 1348 O O . THR A 1 179 ? -10.217 -10.951 -2.185 1.00 95.44 179 THR A O 1
ATOM 1351 N N . VAL A 1 180 ? -8.979 -9.291 -3.031 1.00 93.31 180 VAL A N 1
ATOM 1352 C CA . VAL A 1 180 ? -9.855 -9.003 -4.164 1.00 93.31 180 VAL A CA 1
ATOM 1353 C C . VAL A 1 180 ? -9.665 -10.089 -5.223 1.00 93.31 180 VAL A C 1
ATOM 1355 O O . VAL A 1 180 ? -8.582 -10.243 -5.780 1.00 93.31 180 VAL A O 1
ATOM 1358 N N . GLU A 1 181 ? -10.723 -10.841 -5.502 1.00 91.69 181 GLU A N 1
ATOM 1359 C CA . GLU A 1 181 ? -10.764 -11.859 -6.554 1.00 91.69 181 GLU A CA 1
ATOM 1360 C C . GLU A 1 181 ? -11.081 -11.234 -7.918 1.00 91.69 181 GLU A C 1
ATOM 1362 O O . GLU A 1 181 ? -10.528 -11.628 -8.943 1.00 91.69 181 GLU A O 1
ATOM 1367 N N . SER A 1 182 ? -11.981 -10.248 -7.948 1.00 88.94 182 SER A N 1
ATOM 1368 C CA . SER A 1 182 ? -12.344 -9.551 -9.183 1.00 88.94 182 SER A CA 1
ATOM 1369 C C . SER A 1 182 ? -12.857 -8.141 -8.912 1.00 88.94 182 SER A C 1
ATOM 1371 O O . SER A 1 182 ? -13.428 -7.870 -7.856 1.00 88.94 182 SER A O 1
ATOM 1373 N N . THR A 1 183 ? -12.664 -7.250 -9.884 1.00 87.06 183 THR A N 1
ATOM 1374 C CA . THR A 1 183 ? -13.185 -5.877 -9.894 1.00 87.06 183 THR A CA 1
ATOM 1375 C C . THR A 1 183 ? -14.129 -5.677 -11.087 1.00 87.06 183 THR A C 1
ATOM 1377 O O . THR A 1 183 ? -14.039 -6.401 -12.085 1.00 87.06 183 THR A O 1
ATOM 1380 N N . PRO A 1 184 ? -15.071 -4.723 -11.018 1.00 83.75 184 PRO A N 1
ATOM 1381 C CA . PRO A 1 184 ? -16.073 -4.538 -12.063 1.00 83.75 184 PRO A CA 1
ATOM 1382 C C . PRO A 1 184 ? -15.490 -3.900 -13.336 1.00 83.75 184 PRO A C 1
ATOM 1384 O O . PRO A 1 184 ? -14.732 -2.930 -13.289 1.00 83.75 184 PRO A O 1
ATOM 1387 N N . GLY A 1 185 ? -15.932 -4.399 -14.495 1.00 81.00 185 GLY A N 1
ATOM 1388 C CA . GLY A 1 185 ? -15.842 -3.713 -15.788 1.00 81.00 185 GLY A CA 1
ATOM 1389 C C . GLY A 1 185 ? -14.449 -3.187 -16.158 1.00 81.00 185 GLY A C 1
ATOM 1390 O O . GLY A 1 185 ? -13.480 -3.934 -16.255 1.00 81.00 185 GLY A O 1
ATOM 1391 N N . ASN A 1 186 ? -14.363 -1.880 -16.407 1.00 72.94 186 ASN A N 1
ATOM 1392 C CA . ASN A 1 186 ? -13.145 -1.185 -16.831 1.00 72.94 186 ASN A CA 1
ATOM 1393 C C . ASN A 1 186 ? -12.024 -1.188 -15.775 1.00 72.94 186 ASN A C 1
ATOM 1395 O O . ASN A 1 186 ? -10.860 -1.020 -16.135 1.00 72.94 186 ASN A O 1
ATOM 1399 N N . LEU A 1 187 ? -12.342 -1.392 -14.494 1.00 77.50 187 LEU A N 1
ATOM 1400 C CA . LEU A 1 187 ? -11.339 -1.407 -13.427 1.00 77.50 187 LEU A CA 1
ATOM 1401 C C . LEU A 1 187 ? -10.477 -2.669 -13.470 1.00 77.50 187 LEU A C 1
ATOM 1403 O O . LEU A 1 187 ? -9.274 -2.574 -13.246 1.00 77.50 187 LEU A O 1
ATOM 1407 N N . ALA A 1 188 ? -11.045 -3.814 -13.862 1.00 73.69 188 ALA A N 1
ATOM 1408 C CA . ALA A 1 188 ? -10.278 -5.044 -14.061 1.00 73.69 188 ALA A CA 1
ATOM 1409 C C . ALA A 1 188 ? -9.233 -4.885 -15.176 1.00 73.69 188 ALA A C 1
ATOM 1411 O O . ALA A 1 188 ? -8.078 -5.278 -15.012 1.00 73.69 188 ALA A O 1
ATOM 1412 N N . GLY A 1 189 ? -9.618 -4.239 -16.285 1.00 72.44 189 GLY A N 1
ATOM 1413 C CA . GLY A 1 189 ? -8.698 -3.910 -17.376 1.00 72.44 189 GLY A CA 1
ATOM 1414 C C . GLY A 1 189 ? -7.581 -2.964 -16.930 1.00 72.44 189 GLY A C 1
ATOM 1415 O O . GLY A 1 189 ? -6.421 -3.182 -17.267 1.00 72.44 189 GLY A O 1
ATOM 1416 N N . ASN A 1 190 ? -7.909 -1.960 -16.111 1.00 76.00 190 ASN A N 1
ATOM 1417 C CA . ASN A 1 190 ? -6.920 -1.025 -15.578 1.00 76.00 190 ASN A CA 1
ATOM 1418 C C . ASN A 1 190 ? -5.927 -1.698 -14.617 1.00 76.00 190 ASN A C 1
ATOM 1420 O O . ASN A 1 190 ? -4.729 -1.423 -14.714 1.00 76.00 190 ASN A O 1
ATOM 1424 N N . SER A 1 191 ? -6.387 -2.576 -13.715 1.00 78.50 191 SER A N 1
ATOM 1425 C CA . SER A 1 191 ? -5.498 -3.300 -12.792 1.00 78.50 191 SER A CA 1
ATOM 1426 C C . SER A 1 191 ? -4.579 -4.270 -13.545 1.00 78.50 191 SER A C 1
ATOM 1428 O O . SER A 1 191 ? -3.384 -4.313 -13.254 1.00 78.50 191 SER A O 1
ATOM 1430 N N . ALA A 1 192 ? -5.088 -4.983 -14.558 1.00 82.81 192 ALA A N 1
ATOM 1431 C CA . ALA A 1 192 ? -4.284 -5.885 -15.388 1.00 82.81 192 ALA A CA 1
ATOM 1432 C C . ALA A 1 192 ? -3.217 -5.136 -16.206 1.00 82.81 192 ALA A C 1
ATOM 1434 O O . ALA A 1 192 ? -2.054 -5.538 -16.226 1.00 82.81 192 ALA A O 1
ATOM 1435 N N . GLU A 1 193 ? -3.588 -4.018 -16.834 1.00 83.88 193 GLU A N 1
ATOM 1436 C CA . GLU A 1 193 ? -2.645 -3.185 -17.586 1.00 83.88 193 GLU A CA 1
ATOM 1437 C C . GLU A 1 193 ? -1.583 -2.566 -16.663 1.00 83.88 193 GLU A C 1
ATOM 1439 O O . GLU A 1 193 ? -0.396 -2.606 -16.976 1.00 83.88 193 GLU A O 1
ATOM 1444 N N . THR A 1 194 ? -1.982 -2.083 -15.480 1.00 82.81 194 THR A N 1
ATOM 1445 C CA . THR A 1 194 ? -1.033 -1.590 -14.464 1.00 82.81 194 THR A CA 1
ATOM 1446 C C . THR A 1 194 ? -0.047 -2.684 -14.054 1.00 82.81 194 THR A C 1
ATOM 1448 O O . THR A 1 194 ? 1.152 -2.432 -13.972 1.00 82.81 194 THR A O 1
ATOM 1451 N N . CYS A 1 195 ? -0.532 -3.909 -13.830 1.00 88.56 195 CYS A N 1
ATOM 1452 C CA . CYS A 1 195 ? 0.310 -5.041 -13.457 1.00 88.56 195 CYS A CA 1
ATOM 1453 C C . CYS A 1 195 ? 1.392 -5.323 -14.505 1.00 88.56 195 CYS A C 1
ATOM 1455 O O . CYS A 1 195 ? 2.576 -5.448 -14.188 1.00 88.56 195 CYS A O 1
ATOM 1457 N N . LYS A 1 196 ? 0.975 -5.334 -15.774 1.00 89.56 196 LYS A N 1
ATOM 1458 C CA . LYS A 1 196 ? 1.851 -5.536 -16.924 1.00 89.56 196 LYS A CA 1
ATOM 1459 C C . LYS A 1 196 ? 2.908 -4.438 -17.043 1.00 89.56 196 LYS A C 1
ATOM 1461 O O . LYS A 1 196 ? 4.067 -4.749 -17.288 1.00 89.56 196 LYS A O 1
ATOM 1466 N N . GLN A 1 197 ? 2.535 -3.175 -16.845 1.00 87.50 197 GLN A N 1
ATOM 1467 C CA . GLN A 1 197 ? 3.477 -2.050 -16.888 1.00 87.50 197 GLN A CA 1
ATOM 1468 C C . GLN A 1 197 ? 4.499 -2.081 -15.756 1.00 87.50 197 GLN A C 1
ATOM 1470 O O . GLN A 1 197 ? 5.618 -1.617 -15.931 1.00 87.50 197 GLN A O 1
ATOM 1475 N N . LEU A 1 198 ? 4.147 -2.636 -14.598 1.00 89.19 198 LEU A N 1
ATOM 1476 C CA . LEU A 1 198 ? 5.106 -2.857 -13.515 1.00 89.19 198 LEU A CA 1
ATOM 1477 C C . LEU A 1 198 ? 6.005 -4.080 -13.776 1.00 89.19 198 LEU A C 1
ATOM 1479 O O . LEU A 1 198 ? 6.945 -4.314 -13.026 1.00 89.19 198 LEU A O 1
ATOM 1483 N N . GLY A 1 199 ? 5.751 -4.842 -14.847 1.00 91.25 199 GLY A N 1
ATOM 1484 C CA . GLY A 1 199 ? 6.517 -6.035 -15.206 1.00 91.25 199 GLY A CA 1
ATOM 1485 C C . GLY A 1 199 ? 6.308 -7.205 -14.243 1.00 91.25 199 GLY A C 1
ATOM 1486 O O . GLY A 1 199 ? 7.166 -8.089 -14.163 1.00 91.25 199 GLY A O 1
ATOM 1487 N N . ALA A 1 200 ? 5.215 -7.185 -13.475 1.00 94.06 200 ALA A N 1
ATOM 1488 C CA . ALA A 1 200 ? 4.883 -8.218 -12.502 1.00 94.06 200 ALA A CA 1
ATOM 1489 C C . ALA A 1 200 ? 4.262 -9.442 -13.186 1.00 94.06 200 ALA A C 1
ATOM 1491 O O . ALA A 1 200 ? 3.498 -9.317 -14.144 1.00 94.06 200 ALA A O 1
ATOM 1492 N N . ASP A 1 201 ? 4.572 -10.630 -12.664 1.00 94.62 201 ASP A N 1
ATOM 1493 C CA . ASP A 1 201 ? 4.006 -11.894 -13.148 1.00 94.62 201 ASP A CA 1
ATOM 1494 C C . ASP A 1 201 ? 2.530 -12.021 -12.750 1.00 94.62 201 ASP A C 1
ATOM 1496 O O . ASP A 1 201 ? 1.730 -12.654 -13.439 1.00 94.62 201 ASP A O 1
ATOM 1500 N N . GLU A 1 202 ? 2.176 -11.423 -11.614 1.00 93.69 202 GLU A N 1
ATOM 1501 C CA . GLU A 1 202 ? 0.834 -11.422 -11.053 1.00 93.69 202 GLU A CA 1
ATOM 1502 C C . GLU A 1 202 ? 0.649 -10.213 -10.138 1.00 93.69 202 GLU A C 1
ATOM 1504 O O . GLU A 1 202 ? 1.602 -9.739 -9.514 1.00 93.69 202 GLU A O 1
ATOM 1509 N N . CYS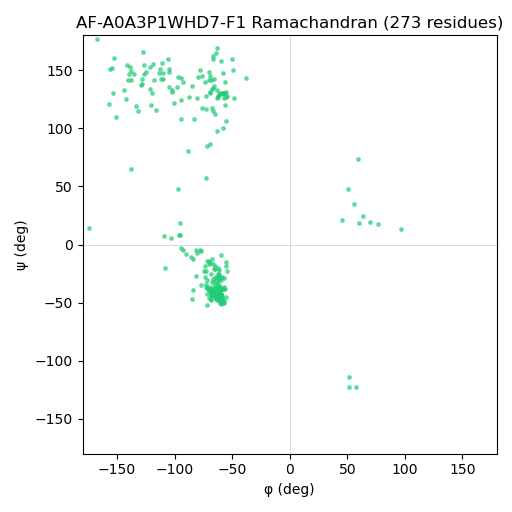 A 1 203 ? -0.591 -9.739 -10.025 1.00 92.56 203 CYS A N 1
ATOM 1510 C CA . CYS A 1 203 ? -0.961 -8.715 -9.064 1.00 92.56 203 CYS A CA 1
ATOM 1511 C C . CYS A 1 203 ? -2.161 -9.164 -8.248 1.00 92.56 203 CYS A C 1
ATOM 1513 O O . CYS A 1 203 ? -3.098 -9.762 -8.771 1.00 92.56 203 CYS A O 1
ATOM 1515 N N . ALA A 1 204 ? -2.139 -8.812 -6.970 1.00 93.19 204 ALA A N 1
ATOM 1516 C CA . ALA A 1 204 ? -3.251 -9.004 -6.059 1.00 93.19 204 ALA A CA 1
ATOM 1517 C C . ALA A 1 204 ? -3.586 -7.673 -5.391 1.00 93.19 204 ALA A C 1
ATOM 1519 O O . ALA A 1 204 ? -2.732 -6.805 -5.238 1.00 93.19 204 ALA A O 1
ATOM 1520 N N . GLU A 1 205 ? -4.825 -7.508 -4.959 1.00 93.19 205 GLU A N 1
ATOM 1521 C CA . GLU A 1 205 ? -5.224 -6.392 -4.108 1.00 93.19 205 GLU A CA 1
ATOM 1522 C C . GLU A 1 205 ? -5.882 -6.957 -2.857 1.00 93.19 205 GLU A C 1
ATOM 1524 O O . GLU A 1 205 ? -6.506 -8.016 -2.912 1.00 93.19 205 GLU A O 1
ATOM 1529 N N . ALA A 1 206 ? -5.754 -6.270 -1.727 1.00 94.88 206 ALA A N 1
ATOM 1530 C CA . ALA A 1 206 ? -6.432 -6.675 -0.506 1.00 94.88 206 ALA A CA 1
ATOM 1531 C C . ALA A 1 206 ? -6.994 -5.483 0.260 1.00 94.88 206 ALA A C 1
ATOM 1533 O O . ALA A 1 206 ? -6.391 -4.407 0.299 1.00 94.88 206 ALA A O 1
ATOM 1534 N N . MET A 1 207 ? -8.130 -5.726 0.909 1.00 95.81 207 MET A N 1
ATOM 1535 C CA . MET A 1 207 ? -8.665 -4.891 1.976 1.00 95.81 207 MET A CA 1
ATOM 1536 C C . MET A 1 207 ? -8.437 -5.588 3.306 1.00 95.81 207 MET A C 1
ATOM 1538 O O . MET A 1 207 ? -8.660 -6.790 3.447 1.00 95.81 207 MET A O 1
ATOM 1542 N N . MET A 1 208 ? -7.985 -4.824 4.286 1.00 96.69 208 MET A N 1
ATOM 1543 C CA . MET A 1 208 ? -7.555 -5.346 5.569 1.00 96.69 208 MET A CA 1
ATOM 1544 C C . MET A 1 208 ? -8.106 -4.504 6.700 1.00 96.69 208 MET A C 1
ATOM 1546 O O . MET A 1 208 ? -8.201 -3.286 6.567 1.00 96.69 208 MET A O 1
ATOM 1550 N N . LEU A 1 209 ? -8.391 -5.148 7.824 1.00 97.00 209 LEU A N 1
ATOM 1551 C CA . LEU A 1 209 ? -8.599 -4.473 9.095 1.00 97.00 209 LEU A CA 1
ATOM 1552 C C . LEU A 1 209 ? -7.321 -4.611 9.914 1.00 97.00 209 LEU A C 1
ATOM 1554 O O . LEU A 1 209 ? -6.878 -5.726 10.194 1.00 97.00 209 LEU A O 1
ATOM 1558 N N . ILE A 1 210 ? -6.735 -3.483 10.298 1.00 95.50 210 ILE A N 1
ATOM 1559 C CA . ILE A 1 210 ? -5.584 -3.432 11.199 1.00 95.50 210 ILE A CA 1
ATOM 1560 C C . ILE A 1 210 ? -5.987 -2.770 12.510 1.00 95.50 210 ILE A C 1
ATOM 1562 O O . ILE A 1 210 ? -6.839 -1.880 12.519 1.00 95.50 210 ILE A O 1
ATOM 1566 N N . SER A 1 211 ? -5.390 -3.190 13.622 1.00 92.88 211 SER A N 1
ATOM 1567 C CA . SER A 1 211 ? -5.715 -2.632 14.936 1.00 92.88 211 SER A CA 1
ATOM 1568 C C . SER A 1 211 ? -4.489 -2.385 15.804 1.00 92.88 211 SER A C 1
ATOM 1570 O O . SER A 1 211 ? -3.483 -3.091 15.708 1.00 92.88 211 SER A O 1
ATOM 1572 N N . ARG A 1 212 ? -4.610 -1.364 16.654 1.00 88.81 212 ARG A N 1
ATOM 1573 C CA . ARG A 1 212 ? -3.690 -1.019 17.739 1.00 88.81 212 ARG A CA 1
ATOM 1574 C C . ARG A 1 212 ? -4.537 -0.543 18.914 1.00 88.81 212 ARG A C 1
ATOM 1576 O O . ARG A 1 212 ? -5.346 0.377 18.764 1.00 88.81 212 ARG A O 1
ATOM 1583 N N . ASP A 1 213 ? -4.355 -1.162 20.073 1.00 84.62 213 ASP A N 1
ATOM 1584 C CA . ASP A 1 213 ? -5.129 -0.888 21.286 1.00 84.62 213 ASP A CA 1
ATOM 1585 C C . ASP A 1 213 ? -6.652 -0.947 21.049 1.00 84.62 213 ASP A C 1
ATOM 1587 O O . ASP A 1 213 ? -7.210 -2.004 20.768 1.00 84.62 213 ASP A O 1
ATOM 1591 N N . LYS A 1 214 ? -7.339 0.195 21.174 1.00 83.38 214 LYS A N 1
ATOM 1592 C CA . LYS A 1 214 ? -8.793 0.346 20.989 1.00 83.38 214 LYS A CA 1
ATOM 1593 C C . LYS A 1 214 ? -9.165 0.983 19.649 1.00 83.38 214 LYS A C 1
ATOM 1595 O O . LYS A 1 214 ? -10.334 1.291 19.427 1.00 83.38 214 LYS A O 1
ATOM 1600 N N . SER A 1 215 ? -8.181 1.220 18.787 1.00 88.00 215 SER A N 1
ATOM 1601 C CA . SER A 1 215 ? -8.370 1.844 17.482 1.00 88.00 215 SER A CA 1
ATOM 1602 C C . SER A 1 215 ? -8.146 0.826 16.370 1.00 88.00 215 SER A C 1
ATOM 1604 O O . SER A 1 215 ? -7.364 -0.120 16.489 1.00 88.00 215 SER A O 1
ATOM 1606 N N . SER A 1 216 ? -8.874 1.001 15.274 1.00 93.00 216 SER A N 1
ATOM 1607 C CA . SER A 1 216 ? -8.777 0.144 14.099 1.00 93.00 216 SER A CA 1
ATOM 1608 C C . SER A 1 216 ? -8.888 0.971 12.827 1.00 93.00 216 SER A C 1
ATOM 1610 O O . SER A 1 216 ? -9.453 2.072 12.826 1.00 93.00 216 SER A O 1
ATOM 1612 N N . TRP A 1 217 ? -8.304 0.448 11.756 1.00 93.19 217 TRP A N 1
ATOM 161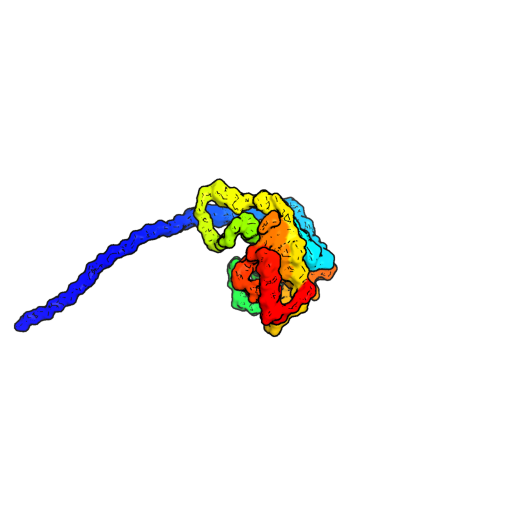3 C CA . TRP A 1 217 ? -8.236 1.097 10.458 1.00 93.19 217 TRP A CA 1
ATOM 1614 C C . TRP A 1 217 ? -8.448 0.079 9.341 1.00 93.19 217 TRP A C 1
ATOM 1616 O O . TRP A 1 217 ? -7.937 -1.038 9.394 1.00 93.19 217 TRP A O 1
ATOM 1626 N N . ALA A 1 218 ? -9.167 0.492 8.306 1.00 94.44 218 ALA A N 1
ATOM 1627 C CA . ALA A 1 218 ? -9.203 -0.188 7.029 1.00 94.44 218 ALA A CA 1
ATOM 1628 C C . ALA A 1 218 ? -7.961 0.211 6.222 1.00 94.44 218 ALA A C 1
ATOM 1630 O O . ALA A 1 218 ? -7.708 1.399 6.019 1.00 94.44 218 ALA A O 1
ATOM 1631 N N . LEU A 1 219 ? -7.199 -0.774 5.756 1.00 94.12 219 LEU A N 1
ATOM 1632 C CA . LEU A 1 219 ? -6.018 -0.599 4.916 1.00 94.12 219 LEU A CA 1
ATOM 1633 C C . LEU A 1 219 ? -6.234 -1.320 3.583 1.00 94.12 219 LEU A C 1
ATOM 1635 O O . LEU A 1 219 ? -6.610 -2.489 3.553 1.00 94.12 219 LEU A O 1
ATOM 1639 N N . GLY A 1 220 ? -5.980 -0.625 2.480 1.00 93.75 220 GLY A N 1
ATOM 1640 C CA . GLY A 1 220 ? -6.061 -1.163 1.128 1.00 93.75 220 GLY A CA 1
ATOM 1641 C C . GLY A 1 220 ? -4.697 -1.147 0.455 1.00 93.75 220 GLY A C 1
ATOM 1642 O O . GLY A 1 220 ? -4.181 -0.064 0.171 1.00 93.75 220 GLY A O 1
ATOM 1643 N N . LEU A 1 221 ? -4.153 -2.322 0.134 1.00 93.56 221 LEU A N 1
ATOM 1644 C CA . LEU A 1 221 ? -2.864 -2.472 -0.552 1.00 93.56 221 LEU A CA 1
ATOM 1645 C C . LEU A 1 221 ? -3.010 -3.227 -1.873 1.00 93.56 221 LEU A C 1
ATOM 1647 O O . LEU A 1 221 ? -3.898 -4.065 -2.033 1.00 93.56 221 LEU A O 1
ATOM 1651 N N . GLN A 1 222 ? -2.096 -2.940 -2.796 1.00 92.81 222 GLN A N 1
ATOM 1652 C CA . GLN A 1 222 ? -1.818 -3.773 -3.960 1.00 92.81 222 GLN A CA 1
ATOM 1653 C C . GLN A 1 222 ? -0.502 -4.527 -3.732 1.00 92.81 222 GLN A C 1
ATOM 1655 O O . GLN A 1 222 ? 0.401 -4.018 -3.067 1.00 92.81 222 GLN A O 1
ATOM 1660 N N . PHE A 1 223 ? -0.396 -5.726 -4.292 1.00 94.81 223 PHE A N 1
ATOM 1661 C CA . PHE A 1 223 ? 0.764 -6.601 -4.222 1.00 94.81 223 PHE A CA 1
ATOM 1662 C C . PHE A 1 223 ? 1.193 -7.023 -5.624 1.00 94.81 223 PHE A C 1
ATOM 1664 O O . PHE A 1 223 ? 0.346 -7.205 -6.500 1.00 94.81 223 PHE A O 1
ATOM 1671 N N . LEU A 1 224 ? 2.497 -7.195 -5.813 1.00 94.94 224 LEU A N 1
ATOM 1672 C CA . LEU A 1 224 ? 3.144 -7.577 -7.065 1.00 94.94 224 LEU A CA 1
ATOM 1673 C C . LEU A 1 224 ? 3.924 -8.870 -6.836 1.00 94.94 224 LEU A C 1
ATOM 1675 O O . LEU A 1 224 ? 4.661 -8.963 -5.852 1.00 94.94 224 LEU A O 1
ATOM 1679 N N . ARG A 1 225 ? 3.793 -9.841 -7.738 1.00 96.06 225 ARG A N 1
ATOM 1680 C CA . ARG A 1 225 ? 4.611 -11.055 -7.739 1.00 96.06 225 ARG A CA 1
ATOM 1681 C C . ARG A 1 225 ? 5.706 -10.968 -8.794 1.00 96.06 225 ARG A C 1
ATOM 1683 O O . ARG A 1 225 ? 5.431 -10.649 -9.950 1.00 96.06 225 ARG A O 1
ATOM 1690 N N . TYR A 1 226 ? 6.924 -11.319 -8.397 1.00 95.12 226 TYR A N 1
ATOM 1691 C CA . TYR A 1 226 ? 8.056 -11.526 -9.293 1.00 95.12 226 TYR A CA 1
ATOM 1692 C C . TYR A 1 226 ? 8.738 -12.850 -8.942 1.00 95.12 226 TYR A C 1
ATOM 1694 O O . TYR A 1 226 ? 9.298 -13.001 -7.856 1.00 95.12 226 TYR A O 1
ATOM 1702 N N . GLY A 1 227 ? 8.699 -13.816 -9.857 1.00 93.31 227 GLY A N 1
ATOM 1703 C CA . GLY A 1 227 ? 9.085 -15.194 -9.572 1.00 93.31 227 GLY A CA 1
ATOM 1704 C C . GLY A 1 227 ? 8.241 -15.759 -8.429 1.00 93.31 227 GLY A C 1
ATOM 1705 O O . GLY A 1 227 ? 7.007 -15.751 -8.497 1.00 93.31 227 GLY A O 1
ATOM 1706 N N . ASP A 1 228 ? 8.920 -16.198 -7.373 1.00 93.25 228 ASP A N 1
ATOM 1707 C CA . ASP A 1 228 ? 8.300 -16.789 -6.183 1.00 93.25 228 ASP A CA 1
ATOM 1708 C C . ASP A 1 228 ? 8.011 -15.757 -5.075 1.00 93.25 228 ASP A C 1
ATOM 1710 O O . ASP A 1 228 ? 7.403 -16.094 -4.064 1.00 93.25 228 ASP A O 1
ATOM 1714 N N . GLY A 1 229 ? 8.429 -14.497 -5.253 1.00 96.12 229 GLY A N 1
ATOM 1715 C CA . GLY A 1 229 ? 8.319 -13.454 -4.233 1.00 96.12 229 GLY A CA 1
ATOM 1716 C C . GLY A 1 229 ? 7.164 -12.483 -4.470 1.00 96.12 229 GLY A C 1
ATOM 1717 O O . GLY A 1 229 ? 7.026 -11.921 -5.558 1.00 96.12 229 GLY A O 1
ATOM 1718 N N . TRP A 1 230 ? 6.374 -12.237 -3.426 1.00 97.12 230 TRP A N 1
ATOM 1719 C CA . TRP A 1 230 ? 5.370 -11.176 -3.353 1.00 97.12 230 TRP A CA 1
ATOM 1720 C C . TRP A 1 230 ? 5.906 -9.939 -2.647 1.00 97.12 230 TRP A C 1
ATOM 1722 O O . TRP A 1 230 ? 6.628 -10.048 -1.663 1.00 97.12 230 TRP A O 1
ATOM 1732 N N . PHE A 1 231 ? 5.483 -8.768 -3.113 1.00 95.31 231 PHE A N 1
ATOM 1733 C CA . PHE A 1 231 ? 5.862 -7.462 -2.578 1.00 95.31 231 PHE A CA 1
ATOM 1734 C C . PHE A 1 231 ? 4.642 -6.542 -2.530 1.00 95.31 231 PHE A C 1
ATOM 1736 O O . PHE A 1 231 ? 3.725 -6.682 -3.334 1.00 95.31 231 PHE A O 1
ATOM 1743 N N . VAL A 1 232 ? 4.629 -5.574 -1.622 1.00 93.56 232 VAL A N 1
ATOM 1744 C CA . VAL A 1 232 ? 3.696 -4.443 -1.621 1.00 93.56 232 VAL A CA 1
ATOM 1745 C C . VAL A 1 232 ? 4.033 -3.524 -2.796 1.00 93.56 232 VAL A C 1
ATOM 1747 O O . VAL A 1 232 ? 5.181 -3.135 -2.989 1.00 93.56 232 VAL A O 1
ATOM 1750 N N . ALA A 1 233 ? 3.033 -3.150 -3.587 1.00 89.25 233 ALA A N 1
ATOM 1751 C CA . ALA A 1 233 ? 3.225 -2.220 -4.689 1.00 89.25 233 ALA A CA 1
ATOM 1752 C C . ALA A 1 233 ? 3.529 -0.807 -4.152 1.00 89.25 233 ALA A C 1
ATOM 1754 O O . ALA A 1 233 ? 2.778 -0.302 -3.310 1.00 89.25 233 ALA A O 1
ATOM 1755 N N . PRO A 1 234 ? 4.575 -0.123 -4.647 1.00 77.69 234 PRO A N 1
ATOM 1756 C CA . PRO A 1 234 ? 4.830 1.261 -4.275 1.00 77.69 234 PRO A CA 1
ATOM 1757 C C . PRO A 1 234 ? 3.734 2.175 -4.830 1.00 77.69 234 PRO A C 1
ATOM 1759 O O . PRO A 1 234 ? 3.379 2.101 -6.010 1.00 77.69 234 PRO A O 1
ATOM 1762 N N . ALA A 1 235 ? 3.224 3.070 -3.982 1.00 67.31 235 ALA A N 1
ATOM 1763 C CA . ALA A 1 235 ? 2.351 4.172 -4.370 1.00 67.31 235 ALA A CA 1
ATOM 1764 C C . ALA A 1 235 ? 0.991 3.814 -4.975 1.00 67.31 235 ALA A C 1
ATOM 1766 O O . ALA A 1 235 ? 0.381 4.610 -5.702 1.00 67.31 235 ALA A O 1
ATOM 1767 N N . LYS A 1 236 ? 0.489 2.619 -4.652 1.00 69.94 236 LYS A N 1
ATOM 1768 C CA . LYS A 1 236 ? -0.846 2.162 -5.040 1.00 69.94 236 LYS A CA 1
ATOM 1769 C C . LYS A 1 236 ? -1.608 1.645 -3.833 1.00 69.94 236 LYS A C 1
ATOM 1771 O O . LYS A 1 236 ? -1.087 0.914 -2.996 1.00 69.94 236 LYS A O 1
ATOM 1776 N N . SER A 1 237 ? -2.880 2.021 -3.782 1.00 68.88 237 SER A N 1
ATOM 1777 C CA . SER A 1 237 ? -3.856 1.460 -2.855 1.00 68.88 237 SER A CA 1
ATOM 1778 C C . SER A 1 237 ? 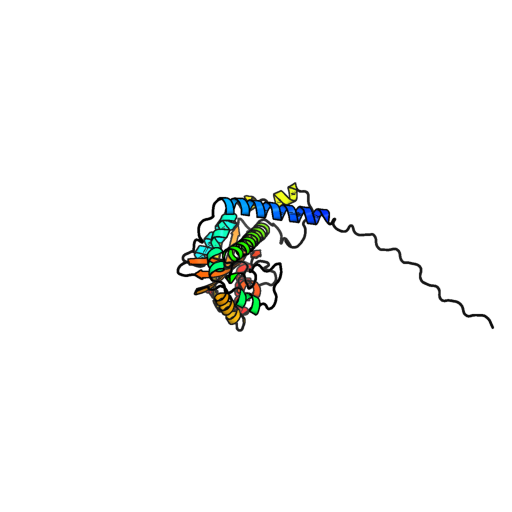-4.804 0.522 -3.598 1.00 68.88 237 SER A C 1
ATOM 1780 O O . SER A 1 237 ? -4.950 0.624 -4.817 1.00 68.88 237 SER A O 1
ATOM 1782 N N . SER A 1 238 ? -5.466 -0.366 -2.856 1.00 75.25 238 SER A N 1
ATOM 1783 C CA . SER A 1 238 ? -6.529 -1.220 -3.382 1.00 75.25 238 SER A CA 1
ATOM 1784 C C . SER A 1 238 ? -7.657 -0.390 -4.004 1.00 75.25 238 SER A C 1
ATOM 1786 O O . SER A 1 238 ? -8.208 0.525 -3.386 1.00 75.25 238 S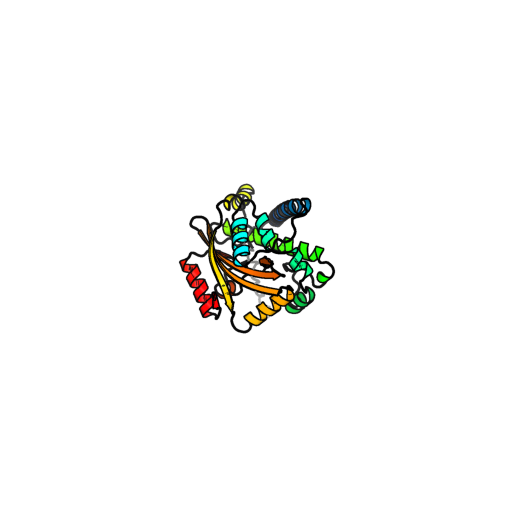ER A O 1
ATOM 1788 N N . VAL A 1 239 ? -8.047 -0.757 -5.224 1.00 79.62 239 VAL A N 1
ATOM 1789 C CA . VAL A 1 239 ? -9.221 -0.224 -5.921 1.00 79.62 239 VAL A CA 1
ATOM 1790 C C . VAL A 1 239 ? -10.479 -0.446 -5.087 1.00 79.62 239 VAL A C 1
ATOM 1792 O O . VAL A 1 239 ? -11.331 0.436 -5.029 1.00 79.62 239 VAL A O 1
ATOM 1795 N N . ALA A 1 240 ? -10.578 -1.579 -4.389 1.00 81.56 240 ALA A N 1
ATOM 1796 C CA . ALA A 1 240 ? -11.743 -1.915 -3.581 1.00 81.56 240 ALA A CA 1
ATOM 1797 C C . ALA A 1 240 ? -11.989 -0.908 -2.445 1.00 81.56 240 ALA A C 1
ATOM 1799 O O . ALA A 1 240 ? -13.113 -0.435 -2.285 1.00 81.56 240 ALA A O 1
ATOM 1800 N N . LEU A 1 241 ? -10.941 -0.500 -1.717 1.00 84.38 241 LEU A N 1
ATOM 1801 C CA . LEU A 1 241 ? -11.087 0.506 -0.659 1.00 84.38 241 LEU A CA 1
ATOM 1802 C C . LEU A 1 241 ? -11.442 1.889 -1.234 1.00 84.38 241 LEU A C 1
ATOM 1804 O O . LEU A 1 241 ? -12.296 2.575 -0.679 1.00 84.38 241 LEU A O 1
ATOM 1808 N N . ASN A 1 242 ? -10.845 2.272 -2.368 1.00 84.25 242 ASN A N 1
ATOM 1809 C CA . ASN A 1 242 ? -11.151 3.541 -3.041 1.00 84.25 242 ASN A CA 1
ATOM 1810 C C . ASN A 1 242 ? -12.589 3.604 -3.584 1.00 84.25 242 ASN A C 1
ATOM 1812 O O . ASN A 1 242 ? -13.184 4.677 -3.630 1.00 84.25 242 ASN A O 1
ATOM 1816 N N . LEU A 1 243 ? -13.156 2.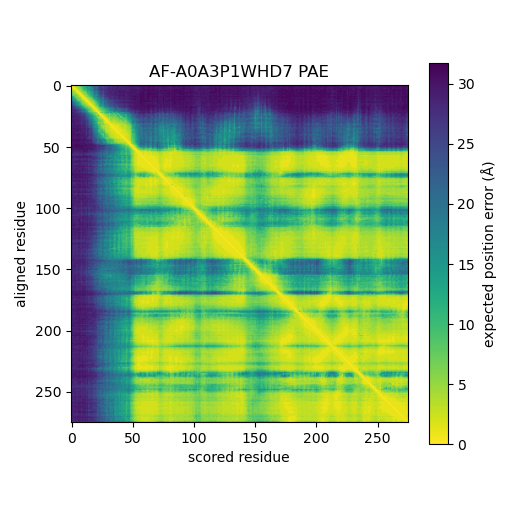467 -4.001 1.00 84.00 243 LEU A N 1
ATOM 1817 C CA . LEU A 1 243 ? -14.567 2.374 -4.390 1.00 84.00 243 LEU A CA 1
ATOM 1818 C C . LEU A 1 243 ? -15.502 2.448 -3.181 1.00 84.00 243 LEU A C 1
ATOM 1820 O O . LEU A 1 243 ? -16.580 3.029 -3.282 1.00 84.00 243 LEU A O 1
ATOM 1824 N N . ALA A 1 244 ? -15.097 1.859 -2.055 1.00 84.12 244 ALA A N 1
ATOM 1825 C CA . ALA A 1 244 ? -15.888 1.852 -0.831 1.00 84.12 244 ALA A CA 1
ATOM 1826 C C . ALA A 1 244 ? -15.910 3.215 -0.121 1.00 84.12 244 ALA A C 1
ATOM 1828 O O . ALA A 1 244 ? -16.876 3.516 0.579 1.00 84.12 244 ALA A O 1
ATOM 1829 N N . SER A 1 245 ? -14.866 4.038 -0.274 1.00 84.31 245 SER A N 1
ATOM 1830 C CA . SER A 1 245 ? -14.787 5.350 0.371 1.00 84.31 245 SER A CA 1
ATOM 1831 C C . SER A 1 245 ? -13.907 6.342 -0.389 1.00 84.31 245 SER A C 1
ATOM 1833 O O . SER A 1 245 ? -12.740 6.073 -0.673 1.00 84.31 245 SER A O 1
ATOM 1835 N N . SER A 1 246 ? -14.438 7.549 -0.622 1.00 78.06 246 SER A N 1
ATOM 1836 C CA . SER A 1 246 ? -13.674 8.692 -1.146 1.00 78.06 246 SER A CA 1
ATOM 1837 C C . SER A 1 246 ? -12.654 9.251 -0.152 1.00 78.06 246 SER A C 1
ATOM 1839 O O . SER A 1 246 ? -11.763 10.005 -0.544 1.00 78.06 246 SER A O 1
ATOM 1841 N N . ASP A 1 247 ? -12.787 8.895 1.126 1.00 76.69 247 ASP A N 1
ATOM 1842 C CA . ASP A 1 247 ? -11.995 9.455 2.221 1.00 76.69 247 ASP A CA 1
ATOM 1843 C C . ASP A 1 247 ? -10.766 8.604 2.561 1.00 76.69 247 ASP A C 1
ATOM 1845 O O . ASP A 1 247 ? -9.955 9.008 3.395 1.00 76.69 247 ASP A O 1
ATOM 1849 N N . ALA A 1 248 ? -10.582 7.459 1.892 1.00 69.62 248 ALA A N 1
ATOM 1850 C CA . ALA A 1 248 ? -9.438 6.561 2.057 1.00 69.62 248 ALA A CA 1
ATOM 1851 C C . ALA A 1 248 ? -8.142 7.129 1.441 1.00 69.62 248 ALA A C 1
ATOM 1853 O O . ALA A 1 248 ? -7.498 6.530 0.574 1.00 69.62 248 ALA A O 1
ATOM 1854 N N . ARG A 1 249 ? -7.738 8.322 1.888 1.00 66.88 249 ARG A N 1
ATOM 1855 C CA . ARG A 1 249 ? -6.505 8.980 1.450 1.00 66.88 249 ARG A CA 1
ATOM 1856 C C . ARG A 1 249 ? -5.308 8.076 1.765 1.00 66.88 249 ARG A C 1
ATOM 1858 O O . ARG A 1 249 ? -5.147 7.608 2.885 1.00 66.88 249 ARG A O 1
ATOM 1865 N N . PHE A 1 250 ? -4.438 7.850 0.778 1.00 69.75 250 PHE A N 1
ATOM 1866 C CA . PHE A 1 250 ? -3.250 6.979 0.897 1.00 69.75 250 PHE A CA 1
ATOM 1867 C C . PHE A 1 250 ? -3.559 5.508 1.238 1.00 69.75 250 PHE A C 1
ATOM 1869 O O . PHE A 1 250 ? -2.671 4.759 1.664 1.00 69.75 250 PHE A O 1
ATOM 1876 N N . GLY A 1 251 ? -4.806 5.083 1.010 1.00 82.94 251 GLY A N 1
ATOM 1877 C CA . GLY A 1 251 ? -5.246 3.710 1.212 1.00 82.94 251 GLY A CA 1
ATOM 1878 C C . GLY A 1 251 ? -5.473 3.317 2.663 1.00 82.94 251 GLY A C 1
ATOM 1879 O O . GLY A 1 251 ? -5.503 2.124 2.942 1.00 82.94 251 GLY A O 1
ATOM 1880 N N . LEU A 1 252 ? -5.607 4.279 3.574 1.00 88.12 252 LEU A N 1
ATOM 1881 C CA . LEU A 1 252 ? -5.864 4.037 4.988 1.00 88.12 252 LEU A CA 1
ATOM 1882 C C . LEU A 1 252 ? -7.066 4.876 5.437 1.00 88.12 252 LEU A C 1
ATOM 1884 O O . LEU A 1 252 ? -7.202 6.038 5.060 1.00 88.12 252 LEU A O 1
ATOM 1888 N N . LEU A 1 253 ? -7.947 4.282 6.236 1.00 89.06 253 LEU A N 1
ATOM 1889 C CA . LEU A 1 253 ? -9.135 4.938 6.774 1.00 89.06 253 LEU A CA 1
ATOM 1890 C C . LEU A 1 253 ? -9.393 4.426 8.188 1.00 89.06 253 LEU A C 1
ATOM 1892 O O . LEU A 1 253 ? -9.387 3.220 8.410 1.00 89.06 253 LEU A O 1
ATOM 1896 N N . ARG A 1 254 ? -9.647 5.311 9.156 1.00 89.56 254 ARG A N 1
ATOM 1897 C CA . ARG A 1 254 ? -10.070 4.867 10.491 1.00 89.56 254 ARG A CA 1
ATOM 1898 C C . ARG A 1 254 ? -11.405 4.133 10.373 1.00 89.56 254 ARG A C 1
ATOM 1900 O O . ARG A 1 254 ? -12.336 4.655 9.773 1.00 89.56 254 ARG A O 1
ATOM 1907 N N . SER A 1 255 ? -11.470 2.922 10.911 1.00 91.44 255 SER A N 1
ATOM 1908 C CA . SER A 1 255 ? -12.618 2.037 10.742 1.00 91.44 255 SER A CA 1
ATOM 1909 C C . SER A 1 255 ? -12.662 1.030 11.878 1.00 91.44 255 SER A C 1
ATOM 1911 O O . SER A 1 255 ? -11.742 0.232 12.042 1.00 91.44 255 SER A O 1
ATOM 1913 N N . SER A 1 256 ? -13.757 1.019 12.628 1.00 93.81 256 SER A N 1
ATOM 1914 C CA . SER A 1 256 ? -14.114 -0.105 13.494 1.00 93.81 256 SER A CA 1
ATOM 1915 C C . SER A 1 256 ? -14.373 -1.376 12.675 1.00 93.81 256 SER A C 1
ATOM 1917 O O . SER A 1 256 ? -14.519 -1.332 11.451 1.00 93.81 256 SER A O 1
ATOM 1919 N N . GLU A 1 257 ? -14.486 -2.522 13.348 1.00 94.94 257 GLU A N 1
ATOM 1920 C CA . GLU A 1 257 ? -14.838 -3.791 12.696 1.00 94.94 257 GLU A CA 1
ATOM 1921 C C . GLU A 1 257 ? -16.217 -3.730 12.008 1.00 94.94 257 GLU A C 1
ATOM 1923 O O . GLU A 1 257 ? -16.397 -4.245 10.904 1.00 94.94 257 GLU A O 1
ATOM 1928 N N . GLY A 1 258 ? -17.195 -3.064 12.633 1.00 96.12 258 GLY A N 1
ATOM 1929 C CA . GLY A 1 258 ? -18.529 -2.882 12.056 1.00 96.12 258 GLY A CA 1
ATOM 1930 C C . GLY A 1 258 ? -18.510 -2.012 10.798 1.00 96.12 258 GLY A C 1
ATOM 1931 O O . GLY A 1 258 ? -19.131 -2.367 9.798 1.00 96.12 258 GLY A O 1
ATOM 1932 N N . GLU A 1 259 ? -17.758 -0.911 10.824 1.00 95.69 259 GLU A N 1
ATOM 1933 C CA . GLU A 1 259 ? -17.552 -0.042 9.656 1.00 95.69 259 GLU A CA 1
ATOM 1934 C C . GLU A 1 259 ? -16.762 -0.759 8.556 1.00 95.69 259 GLU A C 1
ATOM 1936 O O . GLU A 1 259 ? -17.092 -0.625 7.382 1.00 95.69 259 GLU A O 1
ATOM 1941 N N . PHE A 1 260 ? -15.790 -1.606 8.911 1.00 96.62 260 PHE A N 1
ATOM 1942 C CA . PHE A 1 260 ? -15.019 -2.372 7.932 1.00 96.62 260 PHE A CA 1
ATOM 1943 C C . PHE A 1 260 ? -15.910 -3.344 7.158 1.00 96.62 260 PHE A C 1
ATOM 1945 O O . PHE A 1 260 ? -15.838 -3.410 5.933 1.00 96.62 260 PHE A O 1
ATOM 1952 N N . LYS A 1 261 ? -16.829 -4.033 7.846 1.00 96.88 261 LYS A N 1
ATOM 1953 C CA . LYS A 1 261 ? -17.838 -4.883 7.194 1.00 96.88 261 LYS A CA 1
ATOM 1954 C C . LYS A 1 261 ? -18.739 -4.083 6.250 1.00 96.88 261 LYS A C 1
ATOM 1956 O O . LYS A 1 261 ? -19.089 -4.584 5.186 1.00 96.88 261 LYS A O 1
ATOM 1961 N N . GLN A 1 262 ? -19.081 -2.841 6.601 1.00 96.50 262 GLN A N 1
ATOM 1962 C CA . GLN A 1 262 ? -19.837 -1.953 5.711 1.00 96.50 262 GLN A CA 1
ATOM 1963 C C . GLN A 1 262 ? -19.012 -1.525 4.492 1.00 96.50 262 GLN A C 1
ATOM 1965 O O . GLN A 1 262 ? -19.552 -1.512 3.390 1.00 96.50 262 GLN A O 1
ATOM 1970 N N . LEU A 1 263 ? -17.715 -1.237 4.656 1.00 95.69 263 LEU A N 1
ATOM 1971 C CA . LEU A 1 263 ? -16.809 -0.929 3.543 1.00 95.69 263 LEU A CA 1
ATOM 1972 C C . LEU A 1 263 ? -16.675 -2.116 2.582 1.00 95.69 263 LEU A C 1
ATOM 1974 O O . LEU A 1 263 ? -16.751 -1.933 1.370 1.00 95.69 263 LEU A O 1
ATOM 1978 N N . VAL A 1 264 ? -16.531 -3.336 3.110 1.00 96.06 264 VAL A N 1
ATOM 1979 C CA . VAL A 1 264 ? -16.513 -4.563 2.299 1.00 96.06 264 VAL A CA 1
ATOM 1980 C C . VAL A 1 264 ? -17.834 -4.724 1.544 1.00 96.06 264 VAL A C 1
ATOM 1982 O O . VAL A 1 264 ? -17.815 -4.865 0.325 1.00 96.06 264 VAL A O 1
ATOM 1985 N N . ALA A 1 265 ? -18.976 -4.616 2.230 1.00 96.25 265 ALA A N 1
ATOM 1986 C CA . ALA A 1 265 ? -20.290 -4.722 1.596 1.00 96.25 265 ALA A CA 1
ATOM 1987 C C . ALA A 1 265 ? -20.523 -3.632 0.531 1.00 96.25 265 ALA A C 1
ATOM 1989 O O . ALA A 1 265 ? -21.148 -3.890 -0.496 1.00 96.25 265 ALA A O 1
ATOM 1990 N N . ALA A 1 266 ? -20.005 -2.418 0.742 1.00 95.00 266 ALA A N 1
ATOM 1991 C CA . ALA A 1 266 ? -20.063 -1.338 -0.239 1.00 95.00 266 ALA A CA 1
ATOM 1992 C C . ALA A 1 266 ? -19.212 -1.646 -1.482 1.00 95.00 266 ALA A C 1
ATOM 1994 O O . ALA A 1 266 ? -19.680 -1.452 -2.604 1.00 95.00 266 ALA A O 1
ATOM 1995 N N . ALA A 1 267 ? -17.997 -2.178 -1.304 1.00 93.81 267 ALA A N 1
ATOM 1996 C CA . ALA A 1 267 ? -17.170 -2.646 -2.417 1.00 93.81 267 ALA A CA 1
ATOM 1997 C C . ALA A 1 267 ? -17.849 -3.796 -3.185 1.00 93.81 267 ALA A C 1
ATOM 1999 O O . ALA A 1 267 ? -17.856 -3.792 -4.418 1.00 93.81 267 ALA A O 1
ATOM 2000 N N . GLU A 1 268 ? -18.483 -4.740 -2.484 1.00 95.31 268 GLU A N 1
ATOM 2001 C CA . GLU A 1 268 ? -19.255 -5.828 -3.099 1.00 95.31 268 GLU A CA 1
ATOM 2002 C C . GLU A 1 268 ? -20.465 -5.313 -3.883 1.00 95.31 268 GLU A C 1
ATOM 2004 O O . GLU A 1 268 ? -20.693 -5.727 -5.021 1.00 95.31 268 GLU A O 1
ATOM 2009 N N . ALA A 1 269 ? -21.201 -4.345 -3.331 1.00 94.62 269 ALA A N 1
ATOM 2010 C CA . ALA A 1 269 ? -22.298 -3.675 -4.026 1.00 94.62 269 ALA A CA 1
ATOM 2011 C C . ALA A 1 269 ? -21.821 -2.912 -5.276 1.00 94.62 269 ALA A C 1
ATOM 2013 O O . ALA A 1 269 ? -22.566 -2.799 -6.251 1.00 94.62 269 ALA A O 1
ATOM 2014 N N . ALA A 1 270 ? -20.573 -2.433 -5.277 1.00 91.69 270 ALA A N 1
ATOM 2015 C CA . ALA A 1 270 ? -19.924 -1.844 -6.445 1.00 91.69 270 ALA A CA 1
ATOM 2016 C C . ALA A 1 270 ? -19.418 -2.892 -7.457 1.00 91.69 270 ALA A C 1
ATOM 2018 O O . ALA A 1 270 ? -18.965 -2.518 -8.536 1.00 91.69 270 ALA A O 1
ATOM 2019 N N . GLY A 1 271 ? -19.518 -4.192 -7.158 1.00 92.88 271 GLY A N 1
ATOM 2020 C CA . GLY A 1 271 ? -19.150 -5.289 -8.054 1.00 92.88 271 GLY A CA 1
ATOM 2021 C C . GLY A 1 271 ? -17.753 -5.870 -7.831 1.00 92.88 271 GLY A C 1
ATOM 2022 O O . GLY A 1 271 ? -17.264 -6.604 -8.691 1.00 92.88 271 GLY A O 1
ATOM 2023 N N . VAL A 1 272 ? -17.101 -5.553 -6.709 1.00 93.69 272 VAL A N 1
ATOM 2024 C CA . VAL A 1 272 ? -15.883 -6.246 -6.260 1.00 93.69 272 VAL A CA 1
ATOM 2025 C C . VAL A 1 272 ? -16.261 -7.608 -5.674 1.00 93.69 272 VAL A C 1
ATOM 2027 O O . VAL A 1 272 ? -17.298 -7.742 -5.033 1.00 93.69 272 VAL A O 1
ATOM 2030 N N . ARG A 1 273 ? -15.430 -8.633 -5.864 1.00 94.69 273 ARG A N 1
ATOM 2031 C CA . ARG A 1 273 ? -15.561 -9.904 -5.130 1.00 94.69 273 ARG A CA 1
ATOM 2032 C C . ARG A 1 273 ? -14.327 -10.152 -4.291 1.00 94.69 273 ARG A C 1
ATOM 2034 O O . ARG A 1 273 ? -13.219 -9.888 -4.758 1.00 94.69 273 ARG A O 1
ATOM 2041 N N . PHE A 1 274 ? -14.529 -10.684 -3.093 1.00 94.75 274 PHE A N 1
ATOM 2042 C CA . PHE A 1 274 ? -13.457 -11.051 -2.180 1.00 94.75 274 PHE A CA 1
ATOM 2043 C C . PHE A 1 274 ? -13.383 -12.564 -1.991 1.00 94.75 274 PHE A C 1
ATOM 2045 O O . PHE A 1 274 ? -14.404 -13.250 -2.047 1.00 94.75 274 PHE A O 1
ATOM 2052 N N . ARG A 1 275 ? -12.174 -13.048 -1.712 1.00 92.44 275 ARG A N 1
ATOM 2053 C CA . ARG A 1 275 ? -11.904 -14.372 -1.147 1.00 92.44 275 ARG A CA 1
ATOM 2054 C C . ARG A 1 275 ? -11.320 -14.239 0.256 1.00 92.44 275 ARG A C 1
ATOM 2056 O O . ARG A 1 275 ? -10.586 -13.243 0.494 1.00 92.44 275 ARG A O 1
#

Nearest PDB structures (foldseek):
  4qan-assembly2_B  TM=5.316E-01  e=1.302E-05  Mediterraneibacter gnavus ATCC 29149
  6d63-assembly3_E  TM=7.430E-01  e=6.963E-01  Pseudomonas sp. ADP
  4q53-assembly1_A  TM=5.821E-01  e=9.669E-01  Bacteroides uniformis ATCC 8492
  4orl-assembly1_A  TM=6.076E-01  e=1.765E+00  Bacteroides ovatus ATCC 8483
  6w3w-assembly1_A  TM=6.009E-01  e=1.969E+00  synthetic construct